Protein AF-0000000084121385 (afdb_homodimer)

Radius of gyration: 17.66 Å; Cα contacts (8 Å, |Δi|>4): 292; chains: 2; bounding box: 46×47×40 Å

Solvent-accessible surface area (backbone atoms only — not comparable to full-atom values): 11131 Å² total; per-residue (Å²): 72,50,46,70,46,34,41,31,19,51,34,33,40,53,43,50,53,50,35,53,75,76,40,69,77,52,83,55,53,64,39,53,33,43,50,44,19,52,47,22,48,50,48,61,46,30,70,53,26,72,93,39,60,70,61,19,53,54,36,40,51,43,34,74,34,80,67,22,34,80,24,77,39,33,39,62,49,18,66,76,31,62,77,44,55,55,48,53,23,53,51,32,42,51,49,28,38,51,50,44,42,51,51,48,51,52,58,55,70,75,107,73,49,46,71,45,34,41,30,18,51,33,33,39,52,42,50,53,50,35,54,76,75,40,69,77,51,83,55,52,65,38,52,33,43,51,44,18,53,47,22,50,51,48,59,46,30,69,54,26,73,91,39,60,71,60,18,53,53,36,40,52,41,33,75,33,80,68,21,35,79,25,77,38,32,38,62,49,18,67,74,31,62,77,44,54,55,46,53,21,53,52,32,41,52,49,27,37,51,51,44,40,51,51,49,50,51,58,56,71,74,106

Structure (mmCIF, N/CA/C/O backbone):
data_AF-0000000084121385-model_v1
#
loop_
_entity.id
_entity.type
_entity.pdbx_description
1 polymer 'Metal-dependent hydrolase'
#
loop_
_atom_site.group_PDB
_atom_site.id
_atom_site.type_symbol
_atom_site.label_atom_id
_atom_site.label_alt_id
_atom_site.label_comp_id
_atom_site.label_asym_id
_atom_site.label_entity_id
_atom_site.label_seq_id
_atom_site.pdbx_PDB_ins_code
_atom_site.Cartn_x
_atom_site.Cartn_y
_atom_site.Cartn_z
_atom_site.occupancy
_atom_site.B_iso_or_equiv
_atom_site.auth_seq_id
_atom_site.auth_comp_id
_atom_site.auth_asym_id
_atom_site.auth_atom_id
_atom_site.pdbx_PDB_model_num
ATOM 1 N N . MET A 1 1 ? -4.859 9.352 14.195 1 77.94 1 MET A N 1
ATOM 2 C CA . MET A 1 1 ? -4.926 8.789 12.852 1 77.94 1 MET A CA 1
ATOM 3 C C . MET A 1 1 ? -3.615 8.102 12.484 1 77.94 1 MET A C 1
ATOM 5 O O . MET A 1 1 ? -2.58 8.359 13.102 1 77.94 1 MET A O 1
ATOM 9 N N . SER A 1 2 ? -3.582 6.859 11.969 1 81.25 2 SER A N 1
ATOM 10 C CA . SER A 1 2 ? -2.408 6.203 11.406 1 81.25 2 SER A CA 1
ATOM 11 C C . SER A 1 2 ? -2.373 6.352 9.891 1 81.25 2 SER A C 1
ATOM 13 O O . SER A 1 2 ? -3.408 6.57 9.258 1 81.25 2 SER A O 1
ATOM 15 N N . LEU A 1 3 ? -1.103 6.328 9.375 1 89 3 LEU A N 1
ATOM 16 C CA . LEU A 1 3 ? -0.939 6.488 7.934 1 89 3 LEU A CA 1
ATOM 17 C C . LEU A 1 3 ? -1.494 5.285 7.184 1 89 3 LEU A C 1
ATOM 19 O O . LEU A 1 3 ? -1.511 4.172 7.715 1 89 3 LEU A O 1
ATOM 23 N N . TRP A 1 4 ? -1.862 5.496 5.887 1 90.19 4 TRP A N 1
ATOM 24 C CA . TRP A 1 4 ? -2.383 4.516 4.941 1 90.19 4 TRP A CA 1
ATOM 25 C C . TRP A 1 4 ? -1.502 3.268 4.91 1 90.19 4 TRP A C 1
ATOM 27 O O . TRP A 1 4 ? -2.008 2.146 4.836 1 90.19 4 TRP A O 1
ATOM 37 N N . GLY A 1 5 ? -0.258 3.447 5.012 1 93.81 5 GLY A N 1
ATOM 38 C CA . GLY A 1 5 ? 0.712 2.369 4.902 1 93.81 5 GLY A CA 1
ATOM 39 C C . GLY A 1 5 ? 0.581 1.333 6.004 1 93.81 5 GLY A C 1
ATOM 40 O O . GLY A 1 5 ? 0.785 0.141 5.766 1 93.81 5 GLY A O 1
ATOM 41 N N . VAL A 1 6 ? 0.241 1.765 7.191 1 96.69 6 VAL A N 1
ATOM 42 C CA . VAL A 1 6 ? 0.109 0.82 8.297 1 96.69 6 VAL A CA 1
ATOM 43 C C . VAL A 1 6 ? -1.106 -0.076 8.062 1 96.69 6 VAL A C 1
ATOM 45 O O . VAL A 1 6 ? -1.017 -1.299 8.195 1 96.69 6 VAL A O 1
ATOM 48 N N . HIS A 1 7 ? -2.244 0.462 7.734 1 97.44 7 HIS A N 1
ATOM 49 C CA . HIS A 1 7 ? -3.471 -0.294 7.512 1 97.44 7 HIS A CA 1
ATOM 50 C C . HIS A 1 7 ? -3.299 -1.307 6.383 1 97.44 7 HIS A C 1
ATOM 52 O O . HIS A 1 7 ? -3.637 -2.482 6.543 1 97.44 7 HIS A O 1
ATOM 58 N N . VAL A 1 8 ? -2.773 -0.88 5.277 1 97.38 8 VAL A N 1
ATOM 59 C CA . VAL A 1 8 ? -2.58 -1.752 4.125 1 97.38 8 VAL A CA 1
ATOM 60 C C . VAL A 1 8 ? -1.547 -2.826 4.453 1 97.38 8 VAL A C 1
ATOM 62 O O . VAL A 1 8 ? -1.694 -3.982 4.051 1 97.38 8 VAL A O 1
ATOM 65 N N . GLY A 1 9 ? -0.494 -2.4 5.117 1 97.56 9 GLY A N 1
ATOM 66 C CA . GLY A 1 9 ? 0.5 -3.377 5.535 1 97.56 9 GLY A CA 1
ATOM 67 C C . GLY A 1 9 ? -0.071 -4.469 6.422 1 97.56 9 GLY A C 1
ATOM 68 O O . GLY A 1 9 ? 0.142 -5.656 6.168 1 97.56 9 GLY A O 1
ATOM 69 N N . VAL A 1 10 ? -0.788 -4.125 7.453 1 98.31 10 VAL A N 1
ATOM 70 C CA . VAL A 1 10 ? -1.389 -5.078 8.375 1 98.31 10 VAL A CA 1
ATOM 71 C C . VAL A 1 10 ? -2.35 -5.996 7.621 1 98.31 10 VAL A C 1
ATOM 73 O O . VAL A 1 10 ? -2.295 -7.219 7.766 1 98.31 10 VAL A O 1
ATOM 76 N N . ALA A 1 11 ? -3.229 -5.434 6.836 1 98.69 11 ALA A N 1
ATOM 77 C CA . ALA A 1 11 ? -4.184 -6.219 6.051 1 98.69 11 ALA A CA 1
ATOM 78 C C . ALA A 1 11 ? -3.463 -7.211 5.145 1 98.69 11 ALA A C 1
ATOM 80 O O . ALA A 1 11 ? -3.854 -8.375 5.055 1 98.69 11 ALA A O 1
ATOM 81 N N . GLY A 1 12 ? -2.438 -6.711 4.418 1 98.44 12 GLY A N 1
ATOM 82 C CA . GLY A 1 12 ? -1.665 -7.59 3.557 1 98.44 12 GLY A CA 1
ATOM 83 C C . GLY A 1 12 ? -1.031 -8.75 4.301 1 98.44 12 GLY A C 1
ATOM 84 O O . GLY A 1 12 ? -1.128 -9.898 3.867 1 98.44 12 GLY A O 1
ATOM 85 N N . ILE A 1 13 ? -0.371 -8.445 5.438 1 98.69 13 ILE A N 1
ATOM 86 C CA . ILE A 1 13 ? 0.317 -9.445 6.242 1 98.69 13 ILE A CA 1
ATOM 87 C C . ILE A 1 13 ? -0.67 -10.531 6.672 1 98.69 13 ILE A C 1
ATOM 89 O O . ILE A 1 13 ? -0.442 -11.719 6.434 1 98.69 13 ILE A O 1
ATOM 93 N N . VAL A 1 14 ? -1.783 -10.18 7.262 1 98.62 14 VAL A N 1
ATOM 94 C CA . VAL A 1 14 ? -2.762 -11.133 7.777 1 98.62 14 VAL A CA 1
ATOM 95 C C . VAL A 1 14 ? -3.336 -11.953 6.625 1 98.62 14 VAL A C 1
ATOM 97 O O . VAL A 1 14 ? -3.451 -13.18 6.727 1 98.62 14 VAL A O 1
ATOM 100 N N . THR A 1 15 ? -3.68 -11.305 5.547 1 98.75 15 THR A N 1
ATOM 101 C CA . THR A 1 15 ? -4.297 -11.992 4.418 1 98.75 15 THR A CA 1
ATOM 102 C C . THR A 1 15 ? -3.338 -13.008 3.814 1 98.75 15 THR A C 1
ATOM 104 O O . THR A 1 15 ? -3.734 -14.141 3.516 1 98.75 15 THR A O 1
ATOM 107 N N . VAL A 1 16 ? -2.072 -12.633 3.627 1 98.62 16 VAL A N 1
ATOM 108 C CA . VAL A 1 16 ? -1.083 -13.547 3.07 1 98.62 16 VAL A CA 1
ATOM 109 C C . VAL A 1 16 ? -0.928 -14.758 3.986 1 98.62 16 VAL A C 1
ATOM 111 O O . VAL A 1 16 ? -0.883 -15.898 3.516 1 98.62 16 VAL A O 1
ATOM 114 N N . LEU A 1 17 ? -0.857 -14.539 5.27 1 98.75 17 LEU A N 1
ATOM 115 C CA . LEU A 1 17 ? -0.698 -15.641 6.215 1 98.75 17 LEU A CA 1
ATOM 116 C C . LEU A 1 17 ? -1.926 -16.547 6.207 1 98.75 17 LEU A C 1
ATOM 118 O O . LEU A 1 17 ? -1.799 -17.766 6.254 1 98.75 17 LEU A O 1
ATOM 122 N N . VAL A 1 18 ? -3.127 -15.969 6.18 1 98.62 18 VAL A N 1
ATOM 123 C CA . VAL A 1 18 ? -4.359 -16.75 6.125 1 98.62 18 VAL A CA 1
ATOM 124 C C . VAL A 1 18 ? -4.387 -17.578 4.848 1 98.62 18 VAL A C 1
ATOM 126 O O . VAL A 1 18 ? -4.695 -18.781 4.887 1 98.62 18 VAL A O 1
ATOM 129 N N . LEU A 1 19 ? -4.066 -16.984 3.695 1 98.25 19 LEU A N 1
ATOM 130 C CA . LEU A 1 19 ? -4.043 -17.703 2.434 1 98.25 19 LEU A CA 1
ATOM 131 C C . LEU A 1 19 ? -3.008 -18.828 2.473 1 98.25 19 LEU A C 1
ATOM 133 O O . LEU A 1 19 ? -3.256 -19.922 1.971 1 98.25 19 LEU A O 1
ATOM 137 N N . PHE A 1 20 ? -1.837 -18.516 3.072 1 97.94 20 PHE A N 1
ATOM 138 C CA . PHE A 1 20 ? -0.794 -19.531 3.186 1 97.94 20 PHE A CA 1
ATOM 139 C C . PHE A 1 20 ? -1.285 -20.719 3.992 1 97.94 20 PHE A C 1
ATOM 141 O O . PHE A 1 20 ? -1.027 -21.875 3.629 1 97.94 20 PHE A O 1
ATOM 148 N N . ALA A 1 21 ? -1.97 -20.547 5.082 1 98.12 21 ALA A N 1
ATOM 149 C CA . ALA A 1 21 ? -2.438 -21.594 5.98 1 98.12 21 ALA A CA 1
ATOM 150 C C . ALA A 1 21 ? -3.605 -22.359 5.363 1 98.12 21 ALA A C 1
ATOM 152 O O . ALA A 1 21 ? -3.678 -23.578 5.477 1 98.12 21 ALA A O 1
ATOM 153 N N . LEU A 1 22 ? -4.523 -21.672 4.652 1 98 22 LEU A N 1
ATOM 154 C CA . LEU A 1 22 ? -5.793 -22.281 4.297 1 98 22 LEU A CA 1
ATOM 155 C C . LEU A 1 22 ? -5.836 -22.609 2.807 1 98 22 LEU A C 1
ATOM 157 O O . LEU A 1 22 ? -6.551 -23.531 2.391 1 98 22 LEU A O 1
ATOM 161 N N . ALA A 1 23 ? -5.18 -21.828 1.991 1 97.06 23 ALA A N 1
ATOM 162 C CA . ALA A 1 23 ? -5.285 -21.984 0.543 1 97.06 23 ALA A CA 1
ATOM 163 C C . ALA A 1 23 ? -3.996 -21.547 -0.149 1 97.06 23 ALA A C 1
ATOM 165 O O . ALA A 1 23 ? -4.008 -20.656 -0.988 1 97.06 23 ALA A O 1
ATOM 166 N N . PRO A 1 24 ? -2.875 -22.203 0.149 1 93.88 24 PRO A N 1
ATOM 167 C CA . PRO A 1 24 ? -1.581 -21.797 -0.399 1 93.88 24 PRO A CA 1
ATOM 168 C C . PRO A 1 24 ? -1.554 -21.812 -1.926 1 93.88 24 PRO A C 1
ATOM 170 O O . PRO A 1 24 ? -0.757 -21.094 -2.539 1 93.88 24 PRO A O 1
ATOM 173 N N . GLY A 1 25 ? -2.451 -22.516 -2.561 1 91.12 25 GLY A N 1
ATOM 174 C CA . GLY A 1 25 ? -2.504 -22.578 -4.012 1 91.12 25 GLY A CA 1
ATOM 175 C C . GLY A 1 25 ? -3.611 -21.734 -4.609 1 91.12 25 GLY A C 1
ATOM 176 O O . GLY A 1 25 ? -4.02 -21.953 -5.754 1 91.12 25 GLY A O 1
ATOM 177 N N . HIS A 1 26 ? -4.113 -20.781 -3.811 1 93.5 26 HIS A N 1
ATOM 178 C CA . HIS A 1 26 ? -5.223 -19.984 -4.312 1 93.5 26 HIS A CA 1
ATOM 179 C C . HIS A 1 26 ? -4.844 -19.266 -5.605 1 93.5 26 HIS A C 1
ATOM 181 O O . HIS A 1 26 ? -3.807 -18.594 -5.672 1 93.5 26 HIS A O 1
ATOM 187 N N . ARG A 1 27 ? -5.703 -19.297 -6.555 1 91.69 27 ARG A N 1
ATOM 188 C CA . ARG A 1 27 ? -5.387 -18.875 -7.918 1 91.69 27 ARG A CA 1
ATOM 189 C C . ARG A 1 27 ? -5.398 -17.359 -8.047 1 91.69 27 ARG A C 1
ATOM 191 O O . ARG A 1 27 ? -4.785 -16.797 -8.961 1 91.69 27 ARG A O 1
ATOM 198 N N . TYR A 1 28 ? -6.133 -16.656 -7.203 1 95.56 28 TYR A N 1
ATOM 199 C CA . TYR A 1 28 ? -6.254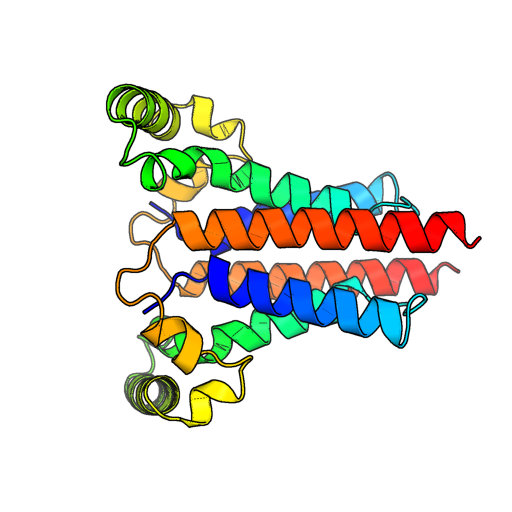 -15.203 -7.262 1 95.56 28 TYR A CA 1
ATOM 200 C C . TYR A 1 28 ? -5.699 -14.562 -5.996 1 95.56 28 TYR A C 1
ATOM 202 O O . TYR A 1 28 ? -6.359 -13.719 -5.383 1 95.56 28 TYR A O 1
ATOM 210 N N . ARG A 1 29 ? -4.523 -14.977 -5.59 1 96.06 29 ARG A N 1
ATOM 211 C CA . ARG A 1 29 ? -3.912 -14.516 -4.352 1 96.06 29 ARG A CA 1
ATOM 212 C C . ARG A 1 29 ? -3.713 -13 -4.375 1 96.06 29 ARG A C 1
ATOM 214 O O . ARG A 1 29 ? -3.988 -12.32 -3.387 1 96.06 29 ARG A O 1
ATOM 221 N N . GLY A 1 30 ? -3.232 -12.484 -5.535 1 97.12 30 GLY A N 1
ATOM 222 C CA . GLY A 1 30 ? -3.004 -11.047 -5.641 1 97.12 30 GLY A CA 1
ATOM 223 C C . GLY A 1 30 ? -4.27 -10.227 -5.496 1 97.12 30 GLY A C 1
ATOM 224 O O . GLY A 1 30 ? -4.273 -9.195 -4.824 1 97.12 30 GLY A O 1
ATOM 225 N N . VAL A 1 31 ? -5.336 -10.68 -6.09 1 98.25 31 VAL A N 1
ATOM 226 C CA . VAL A 1 31 ? -6.621 -9.992 -6.027 1 98.25 31 VAL A CA 1
ATOM 227 C C . VAL A 1 31 ? -7.121 -9.961 -4.582 1 98.25 31 VAL A C 1
ATOM 229 O O . VAL A 1 31 ? -7.574 -8.93 -4.098 1 98.25 31 VAL A O 1
ATOM 232 N N . VAL A 1 32 ? -7.023 -11.109 -3.902 1 98.56 32 VAL A N 1
ATOM 233 C CA . VAL A 1 32 ? -7.52 -11.211 -2.533 1 98.56 32 VAL A CA 1
ATOM 234 C C . VAL A 1 32 ? -6.723 -10.281 -1.627 1 98.56 32 VAL A C 1
ATOM 236 O O . VAL A 1 32 ? -7.297 -9.547 -0.821 1 98.56 32 VAL A O 1
ATOM 239 N N . VAL A 1 33 ? -5.43 -10.25 -1.753 1 98.56 33 VAL A N 1
ATOM 240 C CA . VAL A 1 33 ? -4.586 -9.398 -0.918 1 98.56 33 VAL A CA 1
ATOM 241 C C . VAL A 1 33 ? -4.859 -7.93 -1.227 1 98.56 33 VAL A C 1
ATOM 243 O O . VAL A 1 33 ? -5.023 -7.117 -0.313 1 98.56 33 VAL A O 1
ATOM 246 N N . ALA A 1 34 ? -4.941 -7.535 -2.52 1 98.25 34 ALA A N 1
ATOM 247 C CA . ALA A 1 34 ? -5.207 -6.152 -2.908 1 98.25 34 ALA A CA 1
ATOM 248 C C . ALA A 1 34 ? -6.574 -5.695 -2.416 1 98.25 34 ALA A C 1
ATOM 250 O O . ALA A 1 34 ? -6.715 -4.594 -1.88 1 98.25 34 ALA A O 1
ATOM 251 N N . ALA A 1 35 ? -7.605 -6.516 -2.59 1 98.62 35 ALA A N 1
ATOM 252 C CA . ALA A 1 35 ? -8.953 -6.18 -2.148 1 98.62 35 ALA A CA 1
ATOM 253 C C . ALA A 1 35 ? -9.016 -6.027 -0.631 1 98.62 35 ALA A C 1
ATOM 255 O O . ALA A 1 35 ? -9.648 -5.102 -0.117 1 98.62 35 ALA A O 1
ATOM 256 N N . SER A 1 36 ? -8.383 -6.969 0.054 1 98.69 36 SER A N 1
ATOM 257 C CA . SER A 1 36 ? -8.32 -6.898 1.51 1 98.69 36 SER A CA 1
ATOM 258 C C . SER A 1 36 ? -7.621 -5.629 1.976 1 98.69 36 SER A C 1
ATOM 260 O O . SER A 1 36 ? -8.039 -5.00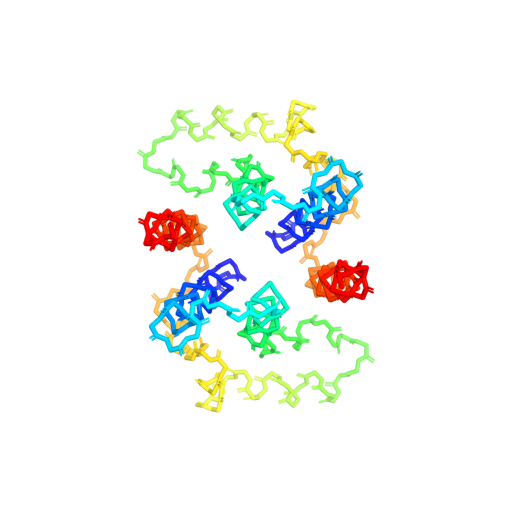8 2.957 1 98.69 36 SER A O 1
ATOM 262 N N . SER A 1 37 ? -6.547 -5.262 1.322 1 97.88 37 SER A N 1
ATOM 263 C CA . SER A 1 37 ? -5.797 -4.051 1.649 1 97.88 37 SER A CA 1
ATOM 264 C C . SER A 1 37 ? -6.637 -2.801 1.417 1 97.88 37 SER A C 1
ATOM 266 O O . SER A 1 37 ? -6.629 -1.882 2.236 1 97.88 37 SER A O 1
ATOM 268 N N . LEU A 1 38 ? -7.367 -2.736 0.33 1 97.44 38 LEU A N 1
ATOM 269 C CA . LEU A 1 38 ? -8.273 -1.623 0.078 1 97.44 38 LEU A CA 1
ATOM 270 C C . LEU A 1 38 ? -9.383 -1.576 1.127 1 97.44 38 LEU A C 1
ATOM 272 O O . LEU A 1 38 ? -9.773 -0.496 1.574 1 97.44 38 LEU A O 1
ATOM 276 N N . TRP A 1 39 ? -9.852 -2.721 1.523 1 98 39 TRP A N 1
ATOM 277 C CA . TRP A 1 39 ? -10.852 -2.826 2.582 1 98 39 TRP A CA 1
ATOM 278 C C . TRP A 1 39 ? -10.359 -2.156 3.861 1 98 39 TRP A C 1
ATOM 280 O O . TRP A 1 39 ? -11.125 -1.475 4.547 1 98 39 TRP A O 1
ATOM 290 N N . ALA A 1 40 ? -9.164 -2.248 4.168 1 97.94 40 ALA A N 1
ATOM 291 C CA . ALA A 1 40 ? -8.578 -1.757 5.414 1 97.94 40 ALA A CA 1
ATOM 292 C C . ALA A 1 40 ? -8.648 -0.234 5.492 1 97.94 40 ALA A C 1
ATOM 294 O O . ALA A 1 40 ? -8.703 0.337 6.586 1 97.94 40 ALA A O 1
ATOM 295 N N . VAL A 1 41 ? -8.648 0.418 4.332 1 96.44 41 VAL A N 1
ATOM 296 C CA . VAL A 1 41 ? -8.516 1.871 4.352 1 96.44 41 VAL A CA 1
ATOM 297 C C . VAL A 1 41 ? -9.844 2.52 3.977 1 96.44 41 VAL A C 1
ATOM 299 O O . VAL A 1 41 ? -9.938 3.744 3.873 1 96.44 41 VAL A O 1
ATOM 302 N N . LEU A 1 42 ? -10.891 1.791 3.82 1 96.44 42 LEU A N 1
ATOM 303 C CA . LEU A 1 42 ? -12.188 2.307 3.4 1 96.44 42 LEU A CA 1
ATOM 304 C C . LEU A 1 42 ? -12.695 3.357 4.383 1 96.44 42 LEU A C 1
ATOM 306 O O . LEU A 1 42 ? -13.312 4.348 3.975 1 96.44 42 LEU A O 1
ATOM 310 N N . PRO A 1 43 ? -12.5 3.195 5.688 1 96.62 43 PRO A N 1
ATOM 311 C CA . PRO A 1 43 ? -12.969 4.254 6.586 1 96.62 43 PRO A CA 1
ATOM 312 C C . PRO A 1 43 ? -12.336 5.609 6.281 1 96.62 43 PRO A C 1
ATOM 314 O O . PRO A 1 43 ? -12.961 6.648 6.512 1 96.62 43 PRO A O 1
ATOM 317 N N . ASP A 1 44 ? -11.203 5.625 5.77 1 94.88 44 ASP A N 1
ATOM 318 C CA . ASP A 1 44 ? -10.516 6.875 5.449 1 94.88 44 ASP A CA 1
ATOM 319 C C . ASP A 1 44 ? -11.102 7.516 4.191 1 94.88 44 ASP A C 1
ATOM 321 O O . ASP A 1 44 ? -10.727 8.633 3.824 1 94.88 44 ASP A O 1
ATOM 325 N N . PHE A 1 45 ? -12.039 6.906 3.533 1 95.44 45 PHE A N 1
ATOM 326 C CA . PHE A 1 45 ? -12.633 7.387 2.291 1 95.44 45 PHE A CA 1
ATOM 327 C C . PHE A 1 45 ? -13.344 8.719 2.508 1 95.44 45 PHE A C 1
ATOM 329 O O . PHE A 1 45 ? -13.578 9.461 1.556 1 95.44 45 PHE A O 1
ATOM 336 N N . HIS A 1 46 ? -13.68 9.094 3.723 1 95.94 46 HIS A N 1
ATOM 337 C CA . HIS A 1 46 ? -14.336 10.367 3.973 1 95.94 46 HIS A CA 1
ATOM 338 C C . HIS A 1 46 ? -13.469 11.531 3.512 1 95.94 46 HIS A C 1
ATOM 340 O O . HIS A 1 46 ? -13.984 12.57 3.084 1 95.94 46 HIS A O 1
ATOM 346 N N . HIS A 1 47 ? -12.148 11.32 3.49 1 94.12 47 HIS A N 1
ATOM 347 C CA . HIS A 1 47 ? -11.242 12.352 3.014 1 94.12 47 HIS A CA 1
ATOM 348 C C . HIS A 1 47 ? -11.422 12.602 1.521 1 94.12 47 HIS A C 1
ATOM 350 O O . HIS A 1 47 ? -11.094 13.68 1.021 1 94.12 47 HIS A O 1
ATOM 356 N N . ALA A 1 48 ? -11.914 11.656 0.764 1 94.12 48 ALA A N 1
ATOM 357 C CA . ALA A 1 48 ? -12.07 11.75 -0.685 1 94.12 48 ALA A CA 1
ATOM 358 C C . ALA A 1 48 ? -13.469 12.234 -1.052 1 94.12 48 ALA A C 1
ATOM 360 O O . ALA A 1 48 ? -13.773 12.453 -2.229 1 94.12 48 ALA A O 1
ATOM 361 N N . LEU A 1 49 ? -14.344 12.453 -0.073 1 96.12 49 LEU A N 1
ATOM 362 C CA . LEU A 1 49 ? -15.758 12.742 -0.313 1 96.12 49 LEU A CA 1
ATOM 363 C C . LEU A 1 49 ? -16.047 14.234 -0.163 1 96.12 49 LEU A C 1
ATOM 365 O O . LEU A 1 49 ? -17.156 14.617 0.208 1 96.12 49 LEU A O 1
ATOM 369 N N . VAL A 1 50 ? -15.109 15.008 -0.482 1 91.88 50 VAL A N 1
ATOM 370 C CA . VAL A 1 50 ? -15.188 16.453 -0.244 1 91.88 50 VAL A CA 1
ATOM 371 C C . VAL A 1 50 ? -16.328 17.047 -1.07 1 91.88 50 VAL A C 1
ATOM 373 O O . VAL A 1 50 ? -16.922 18.047 -0.673 1 91.88 50 VAL A O 1
ATOM 376 N N . TRP A 1 51 ? -16.688 16.469 -2.184 1 95 51 TRP A N 1
ATOM 377 C CA . TRP A 1 51 ? -17.703 17.016 -3.07 1 95 51 TRP A CA 1
ATOM 378 C C . TRP A 1 51 ? -19.094 16.562 -2.633 1 95 51 TRP A C 1
ATOM 380 O O . TRP A 1 51 ? -20.109 17.031 -3.168 1 95 51 TRP A O 1
ATOM 390 N N . PHE A 1 52 ? -19.188 15.672 -1.674 1 97.25 52 PHE A N 1
ATOM 391 C CA . PHE A 1 52 ? -20.422 15.156 -1.112 1 97.25 52 PHE A CA 1
ATOM 392 C C . PHE A 1 52 ? -20.453 15.328 0.402 1 97.25 52 PHE A C 1
ATOM 394 O O . PHE A 1 52 ? -20.328 14.352 1.142 1 97.25 52 PHE A O 1
ATOM 401 N N . PRO A 1 53 ? -20.781 16.531 0.889 1 97 53 PRO A N 1
ATOM 402 C CA . PRO A 1 53 ? -20.609 16.875 2.303 1 97 53 PRO A CA 1
ATOM 403 C C . PRO A 1 53 ? -21.438 15.984 3.23 1 97 53 PRO A C 1
ATOM 405 O O . PRO A 1 53 ? -20.953 15.586 4.297 1 97 53 PRO A O 1
ATOM 408 N N . ALA A 1 54 ? -22.641 15.719 2.895 1 97.81 54 ALA A N 1
ATOM 409 C CA . ALA A 1 54 ? -23.469 14.867 3.746 1 97.81 54 ALA A CA 1
ATOM 410 C C . ALA A 1 54 ? -22.859 13.477 3.893 1 97.81 54 ALA A C 1
ATOM 412 O O . ALA A 1 54 ? -22.75 12.953 5.004 1 97.81 54 ALA A O 1
ATOM 413 N N . LEU A 1 55 ? -22.484 12.883 2.73 1 97.69 55 LEU A N 1
ATOM 414 C CA . LEU A 1 55 ? -21.859 11.562 2.75 1 97.69 55 LEU A CA 1
ATOM 415 C C . LEU A 1 55 ? -20.531 11.602 3.49 1 97.69 55 LEU A C 1
ATOM 417 O O . LEU A 1 55 ? -20.156 10.641 4.172 1 97.69 55 LEU A O 1
A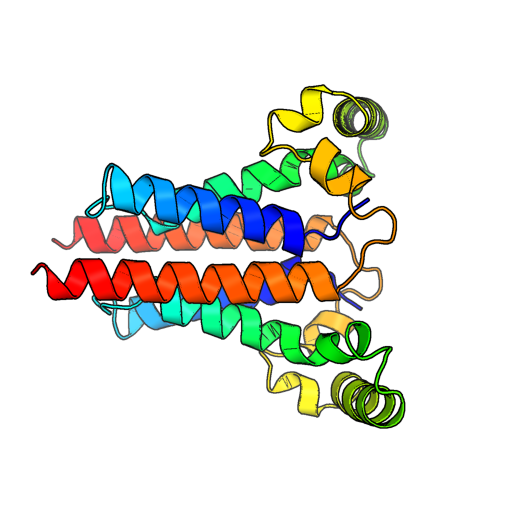TOM 421 N N . GLN A 1 56 ? -19.797 12.656 3.297 1 97.81 56 GLN A N 1
ATOM 422 C CA . GLN A 1 56 ? -18.516 12.812 3.994 1 97.81 56 GLN A CA 1
ATOM 423 C C . GLN A 1 56 ? -18.719 12.781 5.508 1 97.81 56 GLN A C 1
ATOM 425 O O . GLN A 1 56 ? -17.969 12.109 6.223 1 97.81 56 GLN A O 1
ATOM 430 N N . THR A 1 57 ? -19.703 13.547 6.016 1 97.94 57 THR A N 1
ATOM 431 C CA . THR A 1 57 ? -20 13.594 7.441 1 97.94 57 THR A CA 1
ATOM 432 C C . THR A 1 57 ? -20.359 12.211 7.969 1 97.94 57 THR A C 1
ATOM 434 O O . THR A 1 57 ? -19.859 11.781 9.008 1 97.94 57 THR A O 1
ATOM 437 N N . ASP A 1 58 ? -21.234 11.516 7.254 1 98 58 ASP A N 1
ATOM 438 C CA . ASP A 1 58 ? -21.656 10.18 7.656 1 98 58 ASP A CA 1
ATOM 439 C C . ASP A 1 58 ? -20.469 9.219 7.707 1 98 58 ASP A C 1
ATOM 441 O O . ASP A 1 58 ? -20.328 8.445 8.656 1 98 58 ASP A O 1
ATOM 445 N N . TRP A 1 59 ? -19.688 9.242 6.652 1 97.88 59 TRP A N 1
ATOM 446 C CA . TRP A 1 59 ? -18.547 8.336 6.574 1 97.88 59 TRP A CA 1
ATOM 447 C C . TRP A 1 59 ? -17.516 8.656 7.652 1 97.88 59 TRP A C 1
ATOM 449 O O . TRP A 1 59 ? -16.859 7.758 8.172 1 97.88 59 TRP A O 1
ATOM 459 N N . ARG A 1 60 ? -17.328 9.906 7.934 1 97.69 60 ARG A N 1
ATOM 460 C CA . ARG A 1 60 ? -16.453 10.297 9.031 1 97.69 60 ARG A CA 1
ATOM 461 C C . ARG A 1 60 ? -16.969 9.75 10.359 1 97.69 60 ARG A C 1
ATOM 463 O O . ARG A 1 60 ? -16.188 9.289 11.195 1 97.69 60 ARG A O 1
ATOM 470 N N . ALA A 1 61 ? -18.25 9.82 10.555 1 98.31 61 ALA A N 1
ATOM 471 C CA . ALA A 1 61 ? -18.828 9.258 11.766 1 98.31 61 ALA A CA 1
ATOM 472 C C . ALA A 1 61 ? -18.547 7.762 11.875 1 98.31 61 ALA A C 1
ATOM 474 O O . ALA A 1 61 ? -18.25 7.258 12.961 1 98.31 61 ALA A O 1
ATOM 475 N N . LEU A 1 62 ? -18.656 7.043 10.773 1 97.94 62 LEU A N 1
ATOM 476 C CA . LEU A 1 62 ? -18.281 5.633 10.734 1 97.94 62 LEU A CA 1
ATOM 477 C C . LEU A 1 62 ? -16.828 5.445 11.109 1 97.94 62 LEU A C 1
ATOM 479 O O . LEU A 1 62 ? -16.5 4.609 11.961 1 97.94 62 LEU A O 1
ATOM 483 N N . HIS A 1 63 ? -15.977 6.223 10.508 1 97.81 63 HIS A N 1
ATOM 484 C CA . HIS A 1 63 ? -14.547 6.172 10.773 1 97.81 63 HIS A CA 1
ATOM 485 C C . HIS A 1 63 ? -14.25 6.336 12.258 1 97.81 63 HIS A C 1
ATOM 487 O O . HIS A 1 63 ? -13.391 5.645 12.805 1 97.81 63 HIS A O 1
ATOM 493 N N . ASP A 1 64 ? -14.992 7.191 12.922 1 97.31 64 ASP A N 1
ATOM 494 C CA . ASP A 1 64 ? -14.703 7.555 14.305 1 97.31 64 ASP A CA 1
ATOM 495 C C . ASP A 1 64 ? -15.383 6.594 15.281 1 97.31 64 ASP A C 1
ATOM 497 O O . ASP A 1 64 ? -15.102 6.617 16.484 1 97.31 64 ASP A O 1
ATOM 501 N N . SER A 1 65 ? -16.188 5.723 14.75 1 98.19 65 SER A N 1
ATOM 502 C CA . SER A 1 65 ? -16.922 4.801 15.609 1 98.19 65 SER A CA 1
ATOM 503 C C . SER A 1 65 ? -16.203 3.457 15.727 1 98.19 65 SER A C 1
ATOM 505 O O . SER A 1 65 ? -15.211 3.219 15.039 1 98.19 65 SER A O 1
ATOM 507 N N . ALA A 1 66 ? -16.75 2.568 16.641 1 97.94 66 ALA A N 1
ATOM 508 C CA . ALA A 1 66 ? -16.219 1.226 16.844 1 97.94 66 ALA A CA 1
ATOM 509 C C . ALA A 1 66 ? -16.422 0.367 15.594 1 97.94 66 ALA A C 1
ATOM 511 O O . ALA A 1 66 ? -15.719 -0.63 15.398 1 97.94 66 ALA A O 1
ATOM 512 N N . LEU A 1 67 ? -17.312 0.759 14.688 1 98.31 67 LEU A N 1
ATOM 513 C CA . LEU A 1 67 ? -17.594 -0.002 13.477 1 98.31 67 LEU A CA 1
ATOM 514 C C . LEU A 1 67 ? -16.406 0.012 12.531 1 98.31 67 LEU A C 1
ATOM 516 O O . LEU A 1 67 ? -16.266 -0.875 11.688 1 98.31 67 LEU A O 1
ATOM 520 N N . ALA A 1 68 ? -15.594 1.018 12.664 1 98.44 68 ALA A N 1
ATOM 521 C CA . ALA A 1 68 ? -14.406 1.085 11.82 1 98.44 68 ALA A CA 1
ATOM 522 C C . ALA A 1 68 ? -13.508 -0.132 12.031 1 98.44 68 ALA A C 1
ATOM 524 O O . ALA A 1 68 ? -12.719 -0.49 11.156 1 98.44 68 ALA A O 1
ATOM 525 N N . ASN A 1 69 ? -13.641 -0.83 13.188 1 98.44 69 ASN A N 1
ATOM 526 C CA . ASN A 1 69 ? -12.797 -1.976 13.492 1 98.44 69 ASN A CA 1
ATOM 527 C C . ASN A 1 69 ? -13.156 -3.186 12.633 1 98.44 69 ASN A C 1
ATOM 529 O O . ASN A 1 69 ? -12.398 -4.156 12.578 1 98.44 69 ASN A O 1
ATOM 533 N N . LEU A 1 70 ? -14.312 -3.186 11.867 1 98.25 70 LEU A N 1
ATOM 534 C CA . LEU A 1 70 ? -14.633 -4.215 10.891 1 98.25 70 LEU A CA 1
ATOM 535 C C . LEU A 1 70 ? -13.672 -4.164 9.703 1 98.25 70 LEU A C 1
ATOM 537 O O . LEU A 1 70 ? -13.594 -5.113 8.922 1 98.25 70 LEU A O 1
ATOM 541 N N . PHE A 1 71 ? -12.984 -3.127 9.586 1 98.25 71 PHE A N 1
ATOM 542 C CA . PHE A 1 71 ? -12.023 -2.914 8.508 1 98.25 71 PHE A CA 1
ATOM 543 C C . PHE A 1 71 ? -10.602 -3.137 8.992 1 98.25 71 PHE A C 1
ATOM 545 O O . PHE A 1 71 ? -9.766 -2.236 8.906 1 98.25 71 PHE A O 1
ATOM 552 N N . TRP A 1 72 ? -10.383 -4.332 9.469 1 97.88 72 TRP A N 1
ATOM 553 C CA . TRP A 1 72 ? -9.086 -4.797 9.953 1 97.88 72 TRP A CA 1
ATOM 554 C C . TRP A 1 72 ? -8.609 -3.965 11.141 1 97.88 72 TRP A C 1
ATOM 556 O O . TRP A 1 72 ? -7.48 -3.469 11.141 1 97.88 72 TRP A O 1
ATOM 566 N N . LEU A 1 73 ? -9.5 -3.789 12.164 1 97.81 73 LEU A N 1
ATOM 567 C CA . LEU A 1 73 ? -9.188 -3.102 13.406 1 97.81 73 LEU A CA 1
ATOM 568 C C . LEU A 1 73 ? -8.664 -1.693 13.141 1 97.81 73 LEU A C 1
ATOM 570 O O . LEU A 1 73 ? -7.719 -1.241 13.781 1 97.81 73 LEU A O 1
ATOM 574 N N . HIS A 1 74 ? -9.227 -1.07 12.156 1 98.25 74 HIS A N 1
ATOM 575 C CA . HIS A 1 74 ? -8.82 0.255 11.695 1 98.25 74 HIS A CA 1
ATOM 576 C C . HIS A 1 74 ? -8.766 1.244 12.859 1 98.25 74 HIS A C 1
ATOM 578 O O . HIS A 1 74 ? -7.758 1.921 13.055 1 98.25 74 HIS A O 1
ATOM 584 N N . ARG A 1 75 ? -9.766 1.367 13.625 1 97.81 75 ARG A N 1
ATOM 585 C CA . ARG A 1 75 ? -9.812 2.326 14.719 1 97.81 75 ARG A CA 1
ATOM 586 C C . ARG A 1 75 ? -8.766 1.991 15.781 1 97.81 75 ARG A C 1
ATOM 588 O O . ARG A 1 75 ? -8.141 2.889 16.344 1 97.81 75 ARG A O 1
ATOM 595 N N . VAL A 1 76 ? -8.648 0.722 16.125 1 98.06 76 VAL A N 1
ATOM 596 C CA . VAL A 1 76 ? -7.629 0.302 17.094 1 98.06 76 VAL A CA 1
ATOM 597 C C . VAL A 1 76 ? -6.25 0.763 16.625 1 98.06 76 VAL A C 1
ATOM 599 O O . VAL A 1 76 ? -5.473 1.311 17.406 1 98.06 76 VAL A O 1
ATOM 602 N N . ILE A 1 77 ? -5.977 0.618 15.391 1 97.88 77 ILE A N 1
ATOM 603 C CA . ILE A 1 77 ? -4.691 1.001 14.812 1 97.88 77 ILE A CA 1
ATOM 604 C C . ILE A 1 77 ? -4.535 2.52 14.867 1 97.88 77 ILE A C 1
ATOM 606 O O . ILE A 1 77 ? -3.479 3.027 15.25 1 97.88 77 ILE A O 1
ATOM 610 N N . ASP A 1 78 ? -5.559 3.201 14.5 1 97.38 78 ASP A N 1
ATOM 611 C CA . ASP A 1 78 ? -5.52 4.66 14.547 1 97.38 78 ASP A CA 1
ATOM 612 C C . ASP A 1 78 ? -5.219 5.156 15.961 1 97.38 78 ASP A C 1
ATOM 614 O O . ASP A 1 78 ? -4.449 6.102 16.141 1 97.38 78 ASP A O 1
ATOM 618 N N . ARG A 1 79 ? -5.801 4.594 16.891 1 96.94 79 ARG A N 1
ATOM 619 C CA . ARG A 1 79 ? -5.625 5.023 18.266 1 96.94 79 ARG A CA 1
ATOM 620 C C . ARG A 1 79 ? -4.234 4.66 18.781 1 96.94 79 ARG A C 1
ATOM 622 O O . ARG A 1 79 ? -3.67 5.367 19.609 1 96.94 79 ARG A O 1
ATOM 629 N N . ALA A 1 80 ? -3.682 3.584 18.297 1 96.75 80 ALA A N 1
ATOM 630 C CA . ALA A 1 80 ? -2.35 3.143 18.703 1 96.75 80 ALA A CA 1
ATOM 631 C C . ALA A 1 80 ? -1.271 4.062 18.141 1 96.75 80 ALA A C 1
ATOM 633 O O . ALA A 1 80 ? -0.161 4.129 18.672 1 96.75 80 ALA A O 1
ATOM 634 N N . ASP A 1 81 ? -1.472 4.738 17.047 1 94.69 81 ASP A N 1
ATOM 635 C CA . ASP A 1 81 ? -0.534 5.66 16.422 1 94.69 81 ASP A CA 1
ATOM 636 C C . ASP A 1 81 ? -1.209 6.992 16.094 1 94.69 81 ASP A C 1
ATOM 638 O O . ASP A 1 81 ? -1.363 7.348 14.922 1 94.69 81 ASP A O 1
ATOM 642 N N . PRO A 1 82 ? -1.498 7.785 17.078 1 91.25 82 PRO A N 1
ATOM 643 C CA . PRO A 1 82 ? -2.201 9.047 16.859 1 91.25 82 PRO A CA 1
ATOM 644 C C . PRO A 1 82 ? -1.336 10.086 16.141 1 91.25 82 PRO A C 1
ATOM 646 O O . PRO A 1 82 ? -1.854 11.086 15.641 1 91.25 82 PRO A O 1
ATOM 649 N N . GLY A 1 83 ? -0.016 9.836 15.984 1 90.62 83 GLY A N 1
ATOM 650 C CA . GLY A 1 83 ? 0.879 10.828 15.406 1 90.62 83 GLY A CA 1
ATOM 651 C C . GLY A 1 83 ? 1.191 10.57 13.945 1 90.62 83 GLY A C 1
ATOM 652 O O . GLY A 1 83 ? 2.057 11.227 13.367 1 90.62 83 GLY A O 1
ATOM 653 N N . ASP A 1 84 ? 0.531 9.547 13.328 1 90.31 84 ASP A N 1
ATOM 654 C CA . ASP A 1 84 ? 0.716 9.258 11.914 1 90.31 84 ASP A CA 1
ATOM 655 C C . ASP A 1 84 ? 2.197 9.102 11.57 1 90.31 84 ASP A C 1
ATOM 657 O O . ASP A 1 84 ? 2.693 9.734 10.641 1 90.31 84 ASP A O 1
ATOM 661 N N . ARG A 1 85 ? 2.898 8.227 12.273 1 91.38 85 ARG A N 1
ATOM 662 C CA . ARG A 1 85 ? 4.344 8.094 12.117 1 91.38 85 ARG A CA 1
ATOM 663 C C . ARG A 1 85 ? 4.695 7.23 10.914 1 91.38 85 ARG A C 1
ATOM 665 O O . ARG A 1 85 ? 4.262 6.078 10.828 1 91.38 85 ARG A O 1
ATOM 672 N N . VAL A 1 86 ? 5.539 7.711 10.094 1 91.69 86 VAL A N 1
ATOM 673 C CA . VAL A 1 86 ? 5.949 7.047 8.867 1 91.69 86 VAL A CA 1
ATOM 674 C C . VAL A 1 86 ? 6.695 5.758 9.195 1 91.69 86 VAL A C 1
ATOM 676 O O . VAL A 1 86 ? 6.578 4.762 8.477 1 91.69 86 VAL A O 1
ATOM 679 N N . VAL A 1 87 ? 7.398 5.766 10.289 1 93.06 87 VAL A N 1
ATOM 680 C CA . VAL A 1 87 ? 8.227 4.625 10.664 1 93.06 87 VAL A CA 1
ATOM 681 C C . VAL A 1 87 ? 7.359 3.381 10.82 1 93.06 87 VAL A C 1
ATOM 683 O O . VAL A 1 87 ? 7.793 2.27 10.508 1 93.06 87 VAL A O 1
ATOM 686 N N . TYR A 1 88 ? 6.18 3.512 11.258 1 94.81 88 TYR A N 1
ATOM 687 C CA . TYR A 1 88 ? 5.312 2.352 11.438 1 94.81 88 TYR A CA 1
ATOM 688 C C . TYR A 1 88 ? 4.848 1.811 10.086 1 94.81 88 TYR A C 1
ATOM 690 O O . TYR A 1 88 ? 4.688 0.6 9.922 1 94.81 88 TYR A O 1
ATOM 698 N N . SER A 1 89 ? 4.547 2.713 9.133 1 95.56 89 SER A N 1
ATOM 699 C CA . SER A 1 89 ? 4.242 2.252 7.785 1 95.56 89 SER A CA 1
ATOM 700 C C . SER A 1 89 ? 5.41 1.469 7.191 1 95.56 89 SER A C 1
ATOM 702 O O . SER A 1 89 ? 5.223 0.374 6.656 1 95.56 89 SER A O 1
ATOM 704 N N . LEU A 1 90 ? 6.621 2.006 7.324 1 94.5 90 LEU A N 1
ATOM 705 C CA . LEU A 1 90 ? 7.805 1.337 6.797 1 94.5 90 LEU A CA 1
ATOM 706 C C . LEU A 1 90 ? 8.016 -0.013 7.473 1 94.5 90 LEU A C 1
ATOM 708 O O . LEU A 1 90 ? 8.312 -1.008 6.809 1 94.5 90 LEU A O 1
ATOM 712 N N . ALA A 1 91 ? 7.875 -0.055 8.766 1 95.44 91 ALA A N 1
ATOM 713 C CA . ALA A 1 91 ? 8.047 -1.297 9.516 1 95.44 91 ALA A CA 1
ATOM 714 C C . ALA A 1 91 ? 7.027 -2.346 9.078 1 95.44 91 ALA A C 1
ATOM 716 O O . ALA A 1 91 ? 7.379 -3.506 8.852 1 95.44 91 ALA A O 1
ATOM 717 N N . MET A 1 92 ? 5.77 -1.967 8.938 1 97.19 92 MET A N 1
ATOM 718 C CA . MET A 1 92 ? 4.73 -2.914 8.539 1 97.19 92 MET A CA 1
ATOM 719 C C . MET A 1 92 ? 4.965 -3.42 7.121 1 97.19 92 MET A C 1
ATOM 721 O O . MET A 1 92 ? 4.758 -4.602 6.836 1 97.19 92 MET A O 1
ATOM 725 N N . TRP A 1 93 ? 5.402 -2.543 6.258 1 97.25 93 TRP A N 1
ATOM 726 C CA . TRP A 1 93 ? 5.625 -2.967 4.879 1 97.25 93 TRP A CA 1
ATOM 727 C C . TRP A 1 93 ? 6.906 -3.787 4.766 1 97.25 93 TRP A C 1
ATOM 729 O O . TRP A 1 93 ? 7.012 -4.664 3.904 1 97.25 93 TRP A O 1
ATOM 739 N N . GLY A 1 94 ? 7.945 -3.498 5.582 1 97.69 94 GLY A N 1
ATOM 740 C CA . GLY A 1 94 ? 9.062 -4.422 5.688 1 97.69 94 GLY A CA 1
ATOM 741 C C . GLY A 1 94 ? 8.648 -5.812 6.141 1 97.69 94 GLY A C 1
ATOM 742 O O . GLY A 1 94 ? 9.078 -6.812 5.566 1 97.69 94 GLY A O 1
ATOM 743 N N . LEU A 1 95 ? 7.863 -5.848 7.148 1 98.62 95 LEU A N 1
ATOM 744 C CA . LEU A 1 95 ? 7.344 -7.121 7.629 1 98.62 95 LEU A CA 1
ATOM 745 C C . LEU A 1 95 ? 6.496 -7.801 6.559 1 98.62 95 LEU A C 1
ATOM 747 O O . LEU A 1 95 ? 6.582 -9.016 6.371 1 98.62 95 LEU A O 1
ATOM 751 N N . PHE A 1 96 ? 5.629 -7.027 5.895 1 98.75 96 PHE A N 1
ATOM 752 C CA . PHE A 1 96 ? 4.836 -7.555 4.789 1 98.75 96 PHE A CA 1
ATOM 753 C C . PHE A 1 96 ? 5.73 -8.203 3.742 1 98.75 96 PHE A C 1
ATOM 755 O O . PHE A 1 96 ? 5.473 -9.328 3.311 1 98.75 96 PHE A O 1
ATOM 762 N N . LEU A 1 97 ? 6.758 -7.527 3.307 1 98.69 97 LEU A N 1
ATOM 763 C CA . LEU A 1 97 ? 7.703 -8.086 2.348 1 98.69 97 LEU A CA 1
ATOM 764 C C . LEU A 1 97 ? 8.312 -9.383 2.877 1 98.69 97 LEU A C 1
ATOM 766 O O . LEU A 1 97 ? 8.414 -10.375 2.145 1 98.69 97 LEU A O 1
ATOM 770 N N . ALA A 1 98 ? 8.727 -9.43 4.109 1 98.81 98 ALA A N 1
ATOM 771 C CA . ALA A 1 98 ? 9.312 -10.633 4.707 1 98.81 98 ALA A CA 1
ATOM 772 C C . ALA A 1 98 ? 8.312 -11.781 4.711 1 98.81 98 ALA A C 1
ATOM 774 O O . ALA A 1 98 ? 8.672 -12.922 4.406 1 98.81 98 ALA A O 1
ATOM 775 N N . VAL A 1 99 ? 7.082 -11.484 5.059 1 98.81 99 VAL A N 1
ATOM 776 C CA . VAL A 1 99 ? 6.043 -12.508 5.113 1 98.81 99 VAL A CA 1
ATOM 777 C C . VAL A 1 99 ? 5.762 -13.039 3.707 1 98.81 99 VAL A C 1
ATOM 779 O O . VAL A 1 99 ? 5.68 -14.25 3.5 1 98.81 99 VAL A O 1
ATOM 782 N N . VAL A 1 100 ? 5.609 -12.125 2.732 1 98.5 100 VAL A N 1
ATOM 783 C CA . VAL A 1 100 ? 5.395 -12.539 1.353 1 98.5 100 VAL A CA 1
ATOM 784 C C . VAL A 1 100 ? 6.562 -13.406 0.886 1 98.5 100 VAL A C 1
ATOM 786 O O . VAL A 1 100 ? 6.355 -14.492 0.339 1 98.5 100 VAL A O 1
ATOM 789 N N . ALA A 1 101 ? 7.762 -12.992 1.14 1 98.44 101 ALA A N 1
ATOM 790 C CA . ALA A 1 101 ? 8.953 -13.727 0.724 1 98.44 101 ALA A CA 1
ATOM 791 C C . ALA A 1 101 ? 9 -15.109 1.369 1 98.44 101 ALA A C 1
ATOM 793 O O . ALA A 1 101 ? 9.227 -16.109 0.689 1 98.44 101 ALA A O 1
ATOM 794 N N . SER A 1 102 ? 8.758 -15.18 2.654 1 98.25 102 SER A N 1
ATOM 795 C CA . SER A 1 102 ? 8.844 -16.453 3.375 1 98.25 102 SER A CA 1
ATOM 796 C C . SER A 1 102 ? 7.762 -17.422 2.91 1 98.25 102 SER A C 1
ATOM 798 O O . SER A 1 102 ? 8.023 -18.609 2.734 1 98.25 102 SER A O 1
ATOM 800 N N . THR A 1 103 ? 6.539 -16.891 2.723 1 97.75 103 THR A N 1
ATOM 801 C CA . THR A 1 103 ? 5.453 -17.766 2.328 1 97.75 103 THR A CA 1
ATOM 802 C C . THR A 1 103 ? 5.641 -18.25 0.889 1 97.75 103 THR A C 1
ATOM 804 O O . THR A 1 103 ? 5.402 -19.422 0.58 1 97.75 103 THR A O 1
ATOM 807 N N . GLU A 1 104 ? 6.047 -17.391 0.001 1 96.5 104 GLU A N 1
ATOM 808 C CA . GLU A 1 104 ? 6.289 -17.812 -1.373 1 96.5 104 GLU A CA 1
ATOM 809 C C . GLU A 1 104 ? 7.441 -18.812 -1.443 1 96.5 104 GLU A C 1
ATOM 811 O O . GLU A 1 104 ? 7.375 -19.797 -2.18 1 96.5 104 GLU A O 1
ATOM 816 N N . LEU A 1 105 ? 8.492 -18.625 -0.643 1 96.62 105 LEU A N 1
ATOM 817 C CA . LEU A 1 105 ? 9.602 -19.578 -0.568 1 96.62 105 LEU A CA 1
ATOM 818 C C . LEU A 1 105 ? 9.133 -20.922 -0.035 1 96.62 105 LEU A C 1
ATOM 820 O O . LEU A 1 105 ? 9.492 -21.969 -0.58 1 96.62 105 LEU A O 1
ATOM 824 N N . ALA A 1 106 ? 8.367 -20.891 0.98 1 96.81 106 ALA A N 1
ATOM 825 C CA . ALA A 1 106 ? 7.875 -22.125 1.602 1 96.81 106 ALA A CA 1
ATOM 826 C C . ALA A 1 106 ? 7.004 -22.922 0.631 1 96.81 106 ALA A C 1
ATOM 828 O O . ALA A 1 106 ? 7.117 -24.141 0.551 1 96.81 106 ALA A O 1
ATOM 829 N N . ILE A 1 107 ? 6.129 -22.234 -0.063 1 94.06 107 ILE A N 1
ATOM 830 C CA . ILE A 1 107 ? 5.25 -22.891 -1.027 1 94.06 107 ILE A CA 1
ATOM 831 C C . ILE A 1 107 ? 6.086 -23.531 -2.131 1 94.06 107 ILE A C 1
ATOM 833 O O . ILE A 1 107 ? 5.801 -24.656 -2.555 1 94.06 107 ILE A O 1
ATOM 837 N N . ARG A 1 108 ? 7.121 -22.922 -2.516 1 91.75 108 ARG A N 1
ATOM 838 C CA . ARG A 1 108 ? 7.965 -23.438 -3.59 1 91.75 108 ARG A CA 1
ATOM 839 C C . ARG A 1 108 ? 8.789 -24.625 -3.119 1 91.75 108 ARG A C 1
ATOM 841 O O . ARG A 1 108 ? 9.062 -25.547 -3.895 1 91.75 108 ARG A O 1
ATOM 848 N N . ARG A 1 109 ? 9.172 -24.594 -1.979 1 92.56 109 ARG A N 1
ATOM 849 C CA . ARG A 1 109 ? 9.977 -25.688 -1.441 1 92.56 109 ARG A CA 1
ATOM 850 C C . ARG A 1 109 ? 9.133 -26.953 -1.262 1 92.56 109 ARG A C 1
ATOM 852 O O . ARG A 1 109 ? 9.672 -28.062 -1.229 1 92.56 109 ARG A O 1
ATOM 859 N N . ARG A 1 110 ? 7.902 -26.859 -1.08 1 87.94 110 ARG A N 1
ATOM 860 C CA . ARG A 1 110 ? 7.004 -28 -0.919 1 87.94 110 ARG A CA 1
ATOM 861 C C . ARG A 1 110 ? 6.68 -28.641 -2.268 1 87.94 110 ARG A C 1
ATOM 863 O O . ARG A 1 110 ? 6.172 -29.75 -2.324 1 87.94 110 ARG A O 1
ATOM 870 N N . ARG A 1 111 ? 6.918 -27.953 -3.416 1 76.62 111 ARG A N 1
ATOM 871 C CA . ARG A 1 111 ? 6.684 -28.516 -4.742 1 76.62 111 ARG A CA 1
ATOM 872 C C . ARG A 1 111 ? 7.949 -29.156 -5.297 1 76.62 111 ARG A C 1
ATOM 874 O O . ARG A 1 111 ? 7.887 -30.188 -5.973 1 76.62 111 ARG A O 1
ATOM 881 N N . MET B 1 1 ? 4.059 17.266 -1.818 1 77.81 1 MET B N 1
ATOM 882 C CA . MET B 1 1 ? 4.199 15.891 -1.363 1 77.81 1 MET B CA 1
ATOM 883 C C . MET B 1 1 ? 2.963 15.07 -1.718 1 77.81 1 MET B C 1
ATOM 885 O O . MET B 1 1 ? 1.897 15.625 -1.982 1 77.81 1 MET B O 1
ATOM 889 N N . SER B 1 2 ? 3.043 13.867 -2.289 1 81.38 2 SER B N 1
ATOM 890 C CA . SER B 1 2 ? 1.943 12.922 -2.469 1 81.38 2 SER B CA 1
ATOM 891 C C . SER B 1 2 ? 1.95 11.852 -1.383 1 81.38 2 SER B C 1
ATOM 893 O O . SER B 1 2 ? 2.988 11.586 -0.772 1 81.38 2 SER B O 1
ATOM 895 N N . LEU B 1 3 ? 0.708 11.359 -1.124 1 89.06 3 LEU B N 1
ATOM 896 C CA . LEU B 1 3 ? 0.577 10.352 -0.076 1 89.06 3 LEU B CA 1
ATOM 897 C C . LEU B 1 3 ? 1.249 9.047 -0.489 1 89.06 3 LEU B C 1
ATOM 899 O O . LEU B 1 3 ? 1.337 8.734 -1.679 1 89.06 3 LEU B O 1
ATOM 903 N N . TRP B 1 4 ? 1.66 8.219 0.537 1 90.12 4 TRP B N 1
ATOM 904 C CA . TRP B 1 4 ? 2.275 6.898 0.426 1 90.12 4 TRP B CA 1
ATOM 905 C C . TRP B 1 4 ? 1.5 6.016 -0.545 1 90.12 4 TRP B C 1
ATOM 907 O O . TRP B 1 4 ? 2.094 5.289 -1.344 1 90.12 4 TRP B O 1
ATOM 917 N N . GLY B 1 5 ? 0.234 6.109 -0.523 1 93.75 5 GLY B N 1
ATOM 918 C CA . GLY B 1 5 ? -0.646 5.258 -1.31 1 93.75 5 GLY B CA 1
ATOM 919 C C . GLY B 1 5 ? -0.478 5.449 -2.807 1 93.75 5 GLY B C 1
ATOM 920 O O . GLY B 1 5 ? -0.584 4.488 -3.574 1 93.75 5 GLY B O 1
ATOM 921 N N . VAL B 1 6 ? -0.214 6.652 -3.236 1 96.69 6 VAL B N 1
ATOM 922 C CA . VAL B 1 6 ? -0.054 6.902 -4.664 1 96.69 6 VAL B CA 1
ATOM 923 C C . VAL B 1 6 ? 1.231 6.246 -5.164 1 96.69 6 VAL B C 1
ATOM 925 O O . VAL B 1 6 ? 1.229 5.562 -6.188 1 96.69 6 VAL B O 1
ATOM 928 N N . HIS B 1 7 ? 2.332 6.422 -4.496 1 97.44 7 HIS B N 1
ATOM 929 C CA . HIS B 1 7 ? 3.619 5.863 -4.895 1 97.44 7 HIS B CA 1
ATOM 930 C C . HIS B 1 7 ? 3.564 4.34 -4.953 1 97.44 7 HIS B C 1
ATOM 932 O O . HIS B 1 7 ? 3.982 3.738 -5.945 1 97.44 7 HIS B O 1
ATOM 938 N N . VAL B 1 8 ? 3.043 3.729 -3.936 1 97.44 8 VAL B N 1
ATOM 939 C CA . VAL B 1 8 ? 2.961 2.273 -3.873 1 97.44 8 VAL B CA 1
ATOM 940 C C . VAL B 1 8 ? 1.999 1.765 -4.945 1 97.44 8 VAL B C 1
ATOM 942 O O . VAL B 1 8 ? 2.248 0.731 -5.57 1 97.44 8 VAL B O 1
ATOM 945 N N . GLY B 1 9 ? 0.896 2.465 -5.078 1 97.56 9 GLY B N 1
ATOM 946 C CA . GLY B 1 9 ? -0.037 2.09 -6.129 1 97.56 9 GLY B CA 1
ATOM 947 C C . GLY B 1 9 ? 0.583 2.115 -7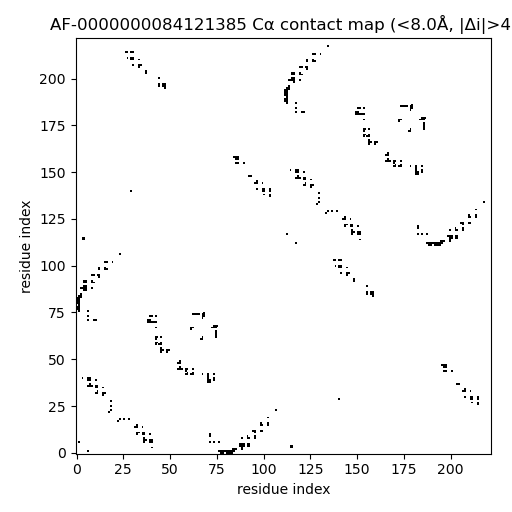.512 1 97.56 9 GLY B C 1
ATOM 948 O O . GLY B 1 9 ? 0.468 1.148 -8.266 1 97.56 9 GLY B O 1
ATOM 949 N N . VAL B 1 10 ? 1.234 3.178 -7.895 1 98.31 10 VAL B N 1
ATOM 950 C CA . VAL B 1 10 ? 1.87 3.322 -9.203 1 98.31 10 VAL B CA 1
ATOM 951 C C . VAL B 1 10 ? 2.924 2.234 -9.391 1 98.31 10 VAL B C 1
ATOM 953 O O . VAL B 1 10 ? 2.957 1.562 -10.422 1 98.31 10 VAL B O 1
ATOM 956 N N . ALA B 1 11 ? 3.791 2.057 -8.422 1 98.69 11 ALA B N 1
ATOM 957 C CA . ALA B 1 11 ? 4.828 1.03 -8.484 1 98.69 11 ALA B CA 1
ATOM 958 C C . ALA B 1 11 ? 4.215 -0.352 -8.695 1 98.69 11 ALA B C 1
ATOM 960 O O . ALA B 1 11 ? 4.695 -1.132 -9.523 1 98.69 11 ALA B O 1
ATOM 961 N N . GLY B 1 12 ? 3.176 -0.668 -7.883 1 98.5 12 GLY B N 1
ATOM 962 C CA . GLY B 1 12 ? 2.504 -1.949 -8.031 1 98.5 12 GLY B CA 1
ATOM 963 C C . GLY B 1 12 ? 1.933 -2.164 -9.422 1 98.5 12 GLY B C 1
ATOM 964 O O . GLY B 1 12 ? 2.129 -3.223 -10.023 1 98.5 12 GLY B O 1
ATOM 965 N N . ILE B 1 13 ? 1.212 -1.147 -9.93 1 98.69 13 ILE B N 1
ATOM 966 C CA . ILE B 1 13 ? 0.572 -1.222 -11.242 1 98.69 13 ILE B CA 1
ATOM 967 C C . ILE B 1 13 ? 1.622 -1.504 -12.312 1 98.69 13 ILE B C 1
ATOM 969 O O . ILE B 1 13 ? 1.493 -2.461 -13.078 1 98.69 13 ILE B O 1
ATOM 973 N N . VAL B 1 14 ? 2.689 -0.746 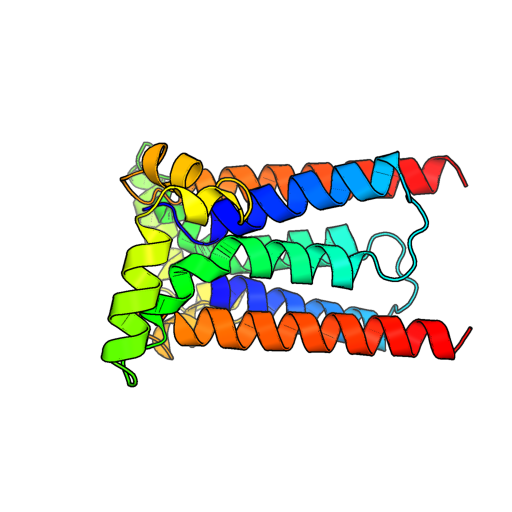-12.383 1 98.62 14 VAL B N 1
ATOM 974 C CA . VAL B 1 14 ? 3.719 -0.882 -13.406 1 98.62 14 VAL B CA 1
ATOM 975 C C . VAL B 1 14 ? 4.395 -2.246 -13.281 1 98.62 14 VAL B C 1
ATOM 977 O O . VAL B 1 14 ? 4.594 -2.939 -14.289 1 98.62 14 VAL B O 1
ATOM 980 N N . THR B 1 15 ? 4.727 -2.635 -12.078 1 98.75 15 THR B N 1
ATOM 981 C CA . THR B 1 15 ? 5.434 -3.893 -11.859 1 98.75 15 THR B CA 1
ATOM 982 C C . THR B 1 15 ? 4.574 -5.078 -12.297 1 98.75 15 THR B C 1
ATOM 984 O O . THR B 1 15 ? 5.062 -5.996 -12.961 1 98.75 15 THR B O 1
ATOM 987 N N . VAL B 1 16 ? 3.293 -5.082 -11.938 1 98.69 16 VAL B N 1
ATOM 988 C CA . VAL B 1 16 ? 2.395 -6.168 -12.32 1 98.69 16 VAL B CA 1
ATOM 989 C C . VAL B 1 16 ? 2.299 -6.246 -13.836 1 98.69 16 VAL B C 1
ATOM 991 O O . VAL B 1 16 ? 2.355 -7.336 -14.414 1 98.69 16 VAL B O 1
ATOM 994 N N . LEU B 1 17 ? 2.152 -5.117 -14.5 1 98.75 17 LEU B N 1
ATOM 995 C CA . LEU B 1 17 ? 2.043 -5.102 -15.953 1 98.75 17 LEU B CA 1
ATOM 996 C C . LEU B 1 17 ? 3.334 -5.594 -16.594 1 98.75 17 LEU B C 1
ATOM 998 O O . LEU B 1 17 ? 3.297 -6.348 -17.578 1 98.75 17 LEU B O 1
ATOM 1002 N N . VAL B 1 18 ? 4.488 -5.156 -16.094 1 98.62 18 VAL B N 1
ATOM 1003 C CA . VAL B 1 18 ? 5.773 -5.602 -16.609 1 98.62 18 VAL B CA 1
ATOM 1004 C C . VAL B 1 18 ? 5.91 -7.113 -16.438 1 98.62 18 VAL B C 1
ATOM 1006 O O . VAL B 1 18 ? 6.305 -7.82 -17.359 1 98.62 18 VAL B O 1
ATOM 1009 N N . LEU B 1 19 ? 5.59 -7.645 -15.242 1 98.25 19 LEU B N 1
ATOM 1010 C CA . LEU B 1 19 ? 5.664 -9.078 -15 1 98.25 19 LEU B CA 1
ATOM 1011 C C . LEU B 1 19 ? 4.719 -9.844 -15.922 1 98.25 19 LEU B C 1
ATOM 1013 O O . LEU B 1 19 ? 5.07 -10.906 -16.438 1 98.25 19 LEU B O 1
ATOM 1017 N N . PHE B 1 20 ? 3.51 -9.266 -16.094 1 97.94 20 PHE B N 1
ATOM 1018 C CA . PHE B 1 20 ? 2.545 -9.898 -16.984 1 97.94 20 PHE B CA 1
ATOM 1019 C C . PHE B 1 20 ? 3.098 -10.008 -18.391 1 97.94 20 PHE B C 1
ATOM 1021 O O . PHE B 1 20 ? 2.943 -11.039 -19.047 1 97.94 20 PHE B O 1
ATOM 1028 N N . ALA B 1 21 ? 3.719 -9 -18.938 1 98.19 21 ALA B N 1
ATOM 1029 C CA . ALA B 1 21 ? 4.234 -8.945 -20.297 1 98.19 21 ALA B CA 1
ATOM 1030 C C . ALA B 1 21 ? 5.477 -9.82 -20.453 1 98.19 21 ALA B C 1
ATOM 1032 O O . ALA B 1 21 ? 5.645 -10.508 -21.469 1 98.19 21 ALA B O 1
ATOM 1033 N N . LEU B 1 22 ? 6.355 -9.852 -19.422 1 98 22 LEU B N 1
ATOM 1034 C CA . LEU B 1 22 ? 7.684 -10.43 -19.625 1 98 22 LEU B CA 1
ATOM 1035 C C . LEU B 1 22 ? 7.809 -11.773 -18.922 1 98 22 LEU B C 1
ATOM 1037 O O . LEU B 1 22 ? 8.602 -12.625 -19.344 1 98 22 LEU B O 1
ATOM 1041 N N . ALA B 1 23 ? 7.133 -11.938 -17.828 1 97.12 23 ALA B N 1
ATOM 1042 C CA . ALA B 1 23 ? 7.301 -13.141 -17.016 1 97.12 23 ALA B CA 1
ATOM 1043 C C . ALA B 1 23 ? 6.012 -13.492 -16.281 1 97.12 23 ALA B C 1
ATOM 1045 O O . ALA B 1 23 ? 5.988 -13.555 -15.047 1 97.12 23 ALA B O 1
ATOM 1046 N N . PRO B 1 24 ? 4.934 -13.773 -16.984 1 94 24 PRO B N 1
ATOM 1047 C CA . PRO B 1 24 ? 3.633 -14.023 -16.359 1 94 24 PRO B CA 1
ATOM 1048 C C . PRO B 1 24 ? 3.66 -15.203 -15.398 1 94 24 PRO B C 1
ATOM 1050 O O . PRO B 1 24 ? 2.836 -15.281 -14.484 1 94 24 PRO B O 1
ATOM 1053 N N . GLY B 1 25 ? 4.621 -16.078 -15.516 1 91.31 25 GLY B N 1
ATOM 1054 C CA . GLY B 1 25 ? 4.73 -17.234 -14.633 1 91.31 25 GLY B CA 1
ATOM 1055 C C . GLY B 1 25 ? 5.793 -17.062 -13.562 1 91.31 25 GLY B C 1
ATOM 1056 O O . GLY B 1 25 ? 6.258 -18.047 -12.984 1 91.31 25 GLY B O 1
ATOM 1057 N N . HIS B 1 26 ? 6.195 -15.82 -13.336 1 93.56 26 HIS B N 1
ATOM 1058 C CA . HIS B 1 26 ? 7.258 -15.609 -12.367 1 93.56 26 HIS B CA 1
ATOM 1059 C C . HIS B 1 26 ? 6.879 -16.172 -11 1 93.56 26 HIS B C 1
ATOM 1061 O O . HIS B 1 26 ? 5.801 -15.883 -10.484 1 93.56 26 HIS B O 1
ATOM 1067 N N . ARG B 1 27 ? 7.762 -16.859 -10.383 1 91.69 27 ARG B N 1
ATOM 1068 C CA . ARG B 1 27 ? 7.477 -17.672 -9.203 1 91.69 27 ARG B CA 1
ATOM 1069 C C . ARG B 1 27 ? 7.375 -16.797 -7.957 1 91.69 27 ARG B C 1
ATOM 1071 O O . ARG B 1 27 ? 6.742 -17.188 -6.973 1 91.69 27 ARG B O 1
ATOM 1078 N N . TYR B 1 28 ? 8.031 -15.648 -7.93 1 95.69 28 TYR B N 1
ATOM 1079 C CA . TYR B 1 28 ? 8.047 -14.758 -6.773 1 95.69 28 TYR B CA 1
ATOM 1080 C C . TYR B 1 28 ? 7.402 -13.422 -7.113 1 95.69 28 TYR B C 1
ATOM 1082 O O . TYR B 1 28 ? 7.977 -12.367 -6.84 1 95.69 28 TYR B O 1
ATOM 1090 N N . ARG B 1 29 ? 6.25 -13.469 -7.734 1 96.12 29 ARG B N 1
ATOM 1091 C CA . ARG B 1 29 ? 5.555 -12.273 -8.188 1 96.12 29 ARG B CA 1
ATOM 1092 C C . ARG B 1 29 ? 5.242 -11.344 -7.023 1 96.12 29 ARG B C 1
ATOM 1094 O O . ARG B 1 29 ? 5.426 -10.125 -7.125 1 96.12 29 ARG B O 1
ATOM 1101 N N . GLY B 1 30 ? 4.762 -11.945 -5.906 1 97.12 30 GLY B N 1
ATOM 1102 C CA . GLY B 1 30 ? 4.43 -11.133 -4.75 1 97.12 30 GLY B CA 1
ATOM 1103 C C . GLY B 1 30 ? 5.625 -10.398 -4.172 1 97.12 30 GLY B C 1
ATOM 1104 O O . GLY B 1 30 ? 5.523 -9.227 -3.809 1 97.12 30 GLY B O 1
ATOM 1105 N N . VAL B 1 31 ? 6.738 -11.047 -4.102 1 98.25 31 VAL B N 1
ATOM 1106 C CA . VAL B 1 31 ? 7.961 -10.461 -3.566 1 98.25 31 VAL B CA 1
ATOM 1107 C C . VAL B 1 31 ? 8.406 -9.305 -4.453 1 98.25 31 VAL B C 1
ATOM 1109 O O . VAL B 1 31 ? 8.758 -8.234 -3.949 1 98.25 31 VAL B O 1
ATOM 1112 N N . VAL B 1 32 ? 8.375 -9.516 -5.77 1 98.56 32 VAL B N 1
ATOM 1113 C CA . VAL B 1 32 ? 8.828 -8.492 -6.707 1 98.56 32 VAL B CA 1
ATOM 1114 C C . VAL B 1 32 ? 7.93 -7.262 -6.598 1 98.56 32 VAL B C 1
ATOM 1116 O O . VAL B 1 32 ? 8.422 -6.133 -6.527 1 98.56 32 VAL B O 1
ATOM 1119 N N . VAL B 1 33 ? 6.645 -7.441 -6.543 1 98.56 33 VAL B N 1
ATOM 1120 C CA . VAL B 1 33 ? 5.703 -6.328 -6.453 1 98.56 33 VAL B CA 1
ATOM 1121 C C . VAL B 1 33 ? 5.875 -5.605 -5.117 1 98.56 33 VAL B C 1
ATOM 1123 O O . VAL B 1 33 ? 5.941 -4.375 -5.074 1 98.56 33 VAL B O 1
ATOM 1126 N N . ALA B 1 34 ? 5.98 -6.344 -3.986 1 98.25 34 ALA B N 1
ATOM 1127 C CA . ALA B 1 34 ? 6.152 -5.742 -2.668 1 98.25 34 ALA B CA 1
ATOM 1128 C C . ALA B 1 34 ? 7.465 -4.965 -2.588 1 98.25 34 ALA B C 1
ATOM 1130 O O . ALA B 1 34 ? 7.5 -3.842 -2.08 1 98.25 34 ALA B O 1
ATOM 1131 N N . ALA B 1 35 ? 8.562 -5.539 -3.064 1 98.62 35 ALA B N 1
ATOM 1132 C CA . ALA B 1 35 ? 9.875 -4.887 -3.043 1 98.62 35 ALA B CA 1
ATOM 1133 C C . ALA B 1 35 ? 9.867 -3.619 -3.896 1 98.62 35 ALA B C 1
ATOM 1135 O O . ALA B 1 35 ? 10.406 -2.588 -3.492 1 98.62 35 ALA B O 1
ATOM 1136 N N . SER B 1 36 ? 9.281 -3.738 -5.074 1 98.69 36 SER B N 1
ATOM 1137 C CA . SER B 1 36 ? 9.164 -2.582 -5.957 1 98.69 36 SER B CA 1
ATOM 1138 C C . SER B 1 36 ? 8.359 -1.468 -5.301 1 98.69 36 SER B C 1
ATOM 1140 O O . SER B 1 36 ? 8.688 -0.289 -5.441 1 98.69 36 SER B O 1
ATOM 1142 N N . SER B 1 37 ? 7.273 -1.818 -4.645 1 97.88 37 SER B N 1
ATOM 1143 C CA . SER B 1 37 ? 6.422 -0.854 -3.955 1 97.88 37 SER B CA 1
ATOM 1144 C C . SER B 1 37 ? 7.172 -0.173 -2.814 1 97.88 37 SER B C 1
ATOM 1146 O O . SER B 1 37 ? 7.07 1.042 -2.635 1 97.88 37 SER B O 1
ATOM 1148 N N . LEU B 1 38 ? 7.926 -0.911 -2.045 1 97.44 38 LEU B N 1
ATOM 1149 C CA . LEU B 1 38 ? 8.758 -0.327 -0.996 1 97.44 38 LEU B CA 1
ATOM 1150 C C . LEU B 1 38 ? 9.82 0.591 -1.59 1 97.44 38 LEU B C 1
ATOM 1152 O O . LEU B 1 38 ? 10.109 1.652 -1.033 1 97.44 38 LEU B O 1
ATOM 1156 N N . TRP B 1 39 ? 10.367 0.202 -2.699 1 98 39 TRP B N 1
ATOM 1157 C CA . TRP B 1 39 ? 11.336 1.023 -3.422 1 98 39 TRP B CA 1
ATOM 1158 C C . TRP B 1 39 ? 10.75 2.396 -3.742 1 98 39 TRP B C 1
ATOM 1160 O O . TRP B 1 39 ? 11.438 3.412 -3.627 1 98 39 TRP B O 1
ATOM 1170 N N . ALA B 1 40 ? 9.555 2.488 -4.051 1 98 40 ALA B N 1
ATOM 1171 C CA . ALA B 1 40 ? 8.891 3.717 -4.492 1 98 40 ALA B CA 1
ATOM 1172 C C .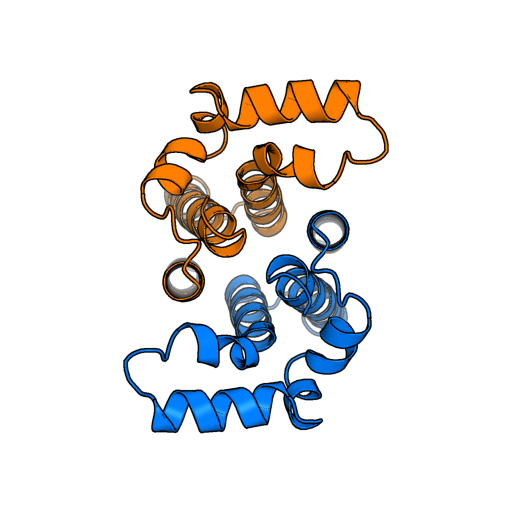 ALA B 1 40 ? 8.844 4.746 -3.367 1 98 40 ALA B C 1
ATOM 1174 O O . ALA B 1 40 ? 8.82 5.953 -3.623 1 98 40 ALA B O 1
ATOM 1175 N N . VAL B 1 41 ? 8.836 4.273 -2.131 1 96.44 41 VAL B N 1
ATOM 1176 C CA . VAL B 1 41 ? 8.586 5.203 -1.031 1 96.44 41 VAL B CA 1
ATOM 1177 C C . VAL B 1 41 ? 9.883 5.43 -0.248 1 96.44 41 VAL B C 1
ATOM 1179 O O . VAL B 1 41 ? 9.883 6.141 0.759 1 96.44 41 VAL B O 1
ATOM 1182 N N . LEU B 1 42 ? 10.977 4.934 -0.662 1 96.44 42 LEU B N 1
ATOM 1183 C CA . LEU B 1 42 ? 12.25 5.043 0.05 1 96.44 42 LEU B CA 1
ATOM 1184 C C . LEU B 1 42 ? 12.641 6.504 0.236 1 96.44 42 LEU B C 1
ATOM 1186 O O . LEU B 1 42 ? 13.195 6.875 1.275 1 96.44 42 LEU B O 1
ATOM 1190 N N . PRO B 1 43 ? 12.406 7.379 -0.745 1 96.62 43 PRO B N 1
ATOM 1191 C CA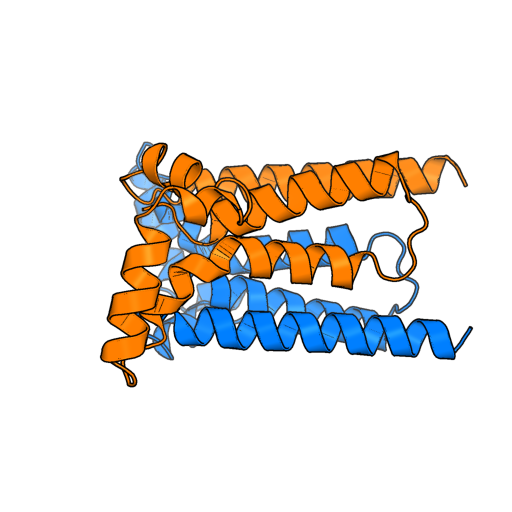 . PRO B 1 43 ? 12.758 8.781 -0.498 1 96.62 43 PRO B CA 1
ATOM 1192 C C . PRO B 1 43 ? 12.039 9.367 0.716 1 96.62 43 PRO B C 1
ATOM 1194 O O . PRO B 1 43 ? 12.578 10.25 1.388 1 96.62 43 PRO B O 1
ATOM 1197 N N . ASP B 1 44 ? 10.922 8.898 1.026 1 94.94 44 ASP B N 1
ATOM 1198 C CA . ASP B 1 44 ? 10.156 9.398 2.164 1 94.94 44 ASP B CA 1
ATOM 1199 C C . ASP B 1 44 ? 10.734 8.883 3.482 1 94.94 44 ASP B C 1
ATOM 1201 O O . ASP B 1 44 ? 10.289 9.289 4.559 1 94.94 44 ASP B O 1
ATOM 1205 N N . PHE B 1 45 ? 11.742 8.062 3.475 1 95.38 45 PHE B N 1
ATOM 1206 C CA . PHE B 1 45 ? 12.336 7.457 4.66 1 95.38 45 PHE B CA 1
ATOM 1207 C C . PHE B 1 45 ? 12.938 8.523 5.566 1 95.38 45 PHE B C 1
ATOM 1209 O O . PHE B 1 45 ? 13.148 8.289 6.758 1 95.38 45 PHE B O 1
ATOM 1216 N N . HIS B 1 46 ? 13.203 9.727 5.086 1 95.81 46 HIS B N 1
ATOM 1217 C CA . HIS B 1 46 ? 13.75 10.781 5.93 1 95.81 46 HIS B CA 1
ATOM 1218 C C . HIS B 1 46 ? 12.805 11.102 7.09 1 95.81 46 HIS B C 1
ATOM 1220 O O . HIS B 1 46 ? 13.258 11.469 8.18 1 95.81 46 HIS B O 1
ATOM 1226 N N . HIS B 1 47 ? 11.508 10.859 6.883 1 94.12 47 HIS B N 1
ATOM 1227 C CA . HIS B 1 47 ? 10.539 11.078 7.953 1 94.12 47 HIS B CA 1
ATOM 1228 C C . HIS B 1 47 ? 10.758 10.102 9.102 1 94.12 47 HIS B C 1
ATOM 1230 O O . HIS B 1 47 ? 10.367 10.375 10.242 1 94.12 47 HIS B O 1
ATOM 1236 N N . ALA B 1 48 ? 11.344 8.961 8.875 1 94.06 48 ALA B N 1
ATOM 1237 C CA . ALA B 1 48 ? 11.547 7.922 9.875 1 94.06 48 ALA B CA 1
ATOM 1238 C C . ALA B 1 48 ? 12.922 8.062 10.539 1 94.06 48 ALA B C 1
ATOM 1240 O O . ALA B 1 48 ? 13.234 7.332 11.477 1 94.06 48 ALA B O 1
ATOM 1241 N N . LEU B 1 49 ? 13.742 9.016 10.094 1 96.19 49 LEU B N 1
ATOM 1242 C CA . LEU B 1 49 ? 15.133 9.125 10.523 1 96.19 49 LEU B CA 1
ATOM 1243 C C . LEU B 1 49 ? 15.289 10.211 11.586 1 96.19 49 LEU B C 1
ATOM 1245 O O . LEU B 1 49 ? 16.344 10.836 11.68 1 96.19 49 LEU B O 1
ATOM 1249 N N . VAL B 1 50 ? 14.32 10.375 12.352 1 91.62 50 VAL B N 1
ATOM 1250 C CA . VAL B 1 50 ? 14.273 11.477 13.312 1 91.62 50 VAL B CA 1
ATOM 1251 C C . VAL B 1 50 ? 15.383 11.312 14.344 1 91.62 50 VAL B C 1
ATOM 1253 O O . VAL B 1 50 ? 15.898 12.305 14.867 1 91.62 50 VAL B O 1
ATOM 1256 N N . TRP B 1 51 ? 15.812 10.125 14.625 1 94.88 51 TRP B N 1
ATOM 1257 C CA . TRP B 1 51 ? 16.828 9.875 15.648 1 94.88 51 TRP B CA 1
ATOM 1258 C C . TRP B 1 51 ? 18.234 10.031 15.07 1 94.88 51 TRP B C 1
ATOM 1260 O O . TRP B 1 51 ? 19.219 10 15.805 1 94.88 51 TRP B O 1
ATOM 1270 N N . PHE B 1 52 ? 18.344 10.203 13.781 1 97.25 52 PHE B N 1
ATOM 1271 C CA . PHE B 1 52 ? 19.609 10.406 13.078 1 97.25 52 PHE B CA 1
ATOM 1272 C C . PHE B 1 52 ? 19.562 11.68 12.234 1 97.25 52 PHE B C 1
ATOM 1274 O O . PHE B 1 52 ? 19.516 11.609 11 1 97.25 52 PHE B O 1
ATOM 1281 N N . PRO B 1 53 ? 19.781 12.844 12.859 1 96.94 53 PRO B N 1
ATOM 1282 C CA . PRO B 1 53 ? 19.516 14.125 12.203 1 96.94 53 PRO B CA 1
ATOM 1283 C C . PRO B 1 53 ? 20.375 14.336 10.961 1 96.94 53 PRO B C 1
ATOM 1285 O O . PRO B 1 53 ? 19.906 14.859 9.953 1 96.94 53 PRO B O 1
ATOM 1288 N N . ALA B 1 54 ? 21.609 14.008 11.023 1 97.75 54 ALA B N 1
ATOM 1289 C CA . ALA B 1 54 ? 22.484 14.188 9.859 1 97.75 54 ALA B CA 1
ATOM 1290 C C . ALA B 1 54 ? 21.984 13.367 8.672 1 97.75 54 ALA B C 1
ATOM 1292 O O . ALA B 1 54 ? 21.859 13.883 7.559 1 97.75 54 ALA B O 1
ATOM 1293 N N . LEU B 1 55 ? 21.688 12.062 8.938 1 97.69 55 LEU B N 1
ATOM 1294 C CA . LEU B 1 55 ? 21.172 11.188 7.883 1 97.69 55 LEU B CA 1
ATOM 1295 C C . LEU B 1 55 ? 19.812 11.68 7.391 1 97.69 55 LEU B C 1
ATOM 1297 O O . LEU B 1 55 ? 19.5 11.562 6.203 1 97.69 55 LEU B O 1
ATOM 1301 N N . GLN B 1 56 ? 19 12.141 8.305 1 97.81 56 GLN B N 1
ATOM 1302 C CA . GLN B 1 56 ? 17.703 12.672 7.93 1 97.81 56 GLN B CA 1
ATOM 1303 C C . GLN B 1 56 ? 17.844 13.828 6.945 1 97.81 56 GLN B C 1
ATOM 1305 O O . GLN B 1 56 ? 17.125 13.891 5.941 1 97.81 56 GLN B O 1
ATOM 1310 N N . THR B 1 57 ? 18.75 14.797 7.246 1 97.94 57 THR B N 1
ATOM 1311 C CA . THR B 1 57 ? 18.984 15.945 6.383 1 97.94 57 THR B CA 1
ATOM 1312 C C . THR B 1 57 ? 19.453 15.492 4.996 1 97.94 57 THR B C 1
ATOM 1314 O O . THR B 1 57 ? 18.938 15.977 3.982 1 97.94 57 THR B O 1
ATOM 1317 N N . ASP B 1 58 ? 20.391 14.562 4.965 1 98 58 ASP B N 1
ATOM 1318 C CA . ASP B 1 58 ? 20.906 14.055 3.695 1 98 58 ASP B CA 1
ATOM 1319 C C . ASP B 1 58 ? 19.797 13.383 2.883 1 98 58 ASP B C 1
ATOM 1321 O O . ASP B 1 58 ? 19.688 13.602 1.674 1 98 58 ASP B O 1
ATOM 1325 N N . TRP B 1 59 ? 19.062 12.539 3.539 1 97.88 59 TRP B N 1
ATOM 1326 C CA . TRP B 1 59 ? 18 11.805 2.85 1 97.88 59 TRP B CA 1
ATOM 1327 C C . TRP B 1 59 ? 16.906 12.75 2.363 1 97.88 59 TRP B C 1
ATOM 1329 O O . TRP B 1 59 ? 16.312 12.523 1.312 1 97.88 59 TRP B O 1
ATOM 1339 N N . ARG B 1 60 ? 16.609 13.75 3.139 1 97.69 60 ARG B N 1
ATOM 1340 C CA . ARG B 1 60 ? 15.664 14.773 2.695 1 97.69 60 ARG B CA 1
ATOM 1341 C C . ARG B 1 60 ? 16.172 15.484 1.449 1 97.69 60 ARG B C 1
ATOM 1343 O O . ARG B 1 60 ? 15.406 15.773 0.529 1 97.69 60 ARG B O 1
ATOM 1350 N N . ALA B 1 61 ? 17.438 15.781 1.433 1 98.31 61 ALA B N 1
ATOM 1351 C CA . ALA B 1 61 ? 18.016 16.406 0.248 1 98.31 61 ALA B CA 1
ATOM 1352 C C . ALA B 1 61 ? 17.859 15.508 -0.979 1 98.31 61 ALA B C 1
ATOM 1354 O O . ALA B 1 61 ? 17.547 16 -2.072 1 98.31 61 ALA B O 1
ATOM 1355 N N . LEU B 1 62 ? 18.047 14.211 -0.815 1 97.94 62 LEU B N 1
ATOM 1356 C CA . LEU B 1 62 ? 17.797 13.258 -1.89 1 97.94 62 LEU B CA 1
ATOM 1357 C C . LEU B 1 62 ? 16.344 13.312 -2.332 1 97.94 62 LEU B C 1
ATOM 1359 O O . LEU B 1 62 ? 16.062 13.398 -3.527 1 97.94 62 LEU B O 1
ATOM 1363 N N . HIS B 1 63 ? 15.469 13.273 -1.384 1 97.81 63 HIS B N 1
ATOM 1364 C CA . HIS B 1 63 ? 14.031 13.336 -1.645 1 97.81 63 HIS B CA 1
ATOM 1365 C C . HIS B 1 63 ? 13.68 14.555 -2.486 1 97.81 63 HIS B C 1
ATOM 1367 O O . HIS B 1 63 ? 12.859 14.469 -3.402 1 97.81 63 HIS B O 1
ATOM 1373 N N . ASP B 1 64 ? 14.305 15.664 -2.219 1 97.25 64 ASP B N 1
ATOM 1374 C CA . ASP B 1 64 ? 13.938 16.938 -2.842 1 97.25 64 ASP B CA 1
ATOM 1375 C C . ASP B 1 64 ? 14.656 17.125 -4.176 1 97.25 64 ASP B C 1
ATOM 1377 O O . ASP B 1 64 ? 14.336 18.031 -4.941 1 97.25 64 ASP B O 1
ATOM 1381 N N . SER B 1 65 ? 15.562 16.219 -4.48 1 98.19 65 SER B N 1
ATOM 1382 C CA . SER B 1 65 ? 16.344 16.344 -5.711 1 98.19 65 SER B CA 1
ATOM 1383 C C . SER B 1 65 ? 15.727 15.523 -6.84 1 98.19 65 SER B C 1
ATOM 1385 O O . SER B 1 65 ? 14.781 14.773 -6.617 1 98.19 65 SER B O 1
ATOM 1387 N N . ALA B 1 66 ? 16.312 15.711 -8.078 1 97.94 66 ALA B N 1
ATOM 1388 C CA . ALA B 1 66 ? 15.867 14.961 -9.258 1 97.94 66 ALA B CA 1
ATOM 1389 C C . ALA B 1 66 ? 16.188 13.477 -9.109 1 97.94 66 ALA B C 1
ATOM 1391 O O . ALA B 1 66 ? 15.578 12.641 -9.773 1 97.94 66 ALA B O 1
ATOM 1392 N N . LEU B 1 67 ? 17.078 13.109 -8.188 1 98.38 67 LEU B N 1
ATOM 1393 C CA . LEU B 1 67 ? 17.469 11.719 -7.984 1 98.38 67 LEU B CA 1
ATOM 1394 C C . LEU B 1 67 ? 16.297 10.906 -7.414 1 98.38 67 LEU B C 1
AT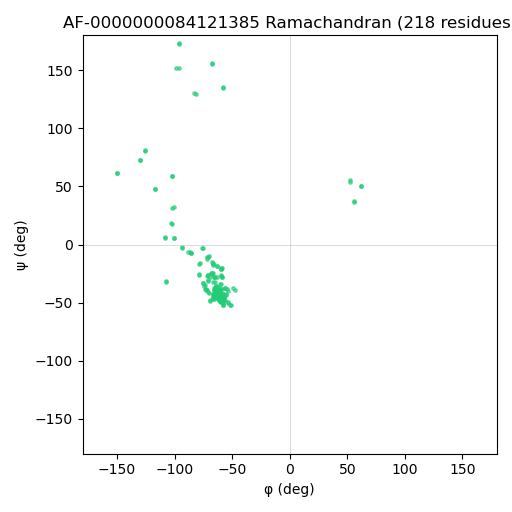OM 1396 O O . LEU B 1 67 ? 16.25 9.688 -7.559 1 98.38 67 LEU B O 1
ATOM 1400 N N . ALA B 1 68 ? 15.414 11.586 -6.762 1 98.44 68 ALA B N 1
ATOM 1401 C CA . ALA B 1 68 ? 14.25 10.891 -6.211 1 98.44 68 ALA B CA 1
ATOM 1402 C C . ALA B 1 68 ? 13.445 10.203 -7.312 1 98.44 68 ALA B C 1
ATOM 1404 O O . ALA B 1 68 ? 12.719 9.242 -7.055 1 98.44 68 ALA B O 1
ATOM 1405 N N . ASN B 1 69 ? 13.594 10.641 -8.578 1 98.44 69 ASN B N 1
ATOM 1406 C CA . ASN B 1 69 ? 12.828 10.078 -9.688 1 98.44 69 ASN B CA 1
ATOM 1407 C C . ASN B 1 69 ? 13.305 8.672 -10.047 1 98.44 69 ASN B C 1
ATOM 1409 O O . ASN B 1 69 ? 12.633 7.949 -10.773 1 98.44 69 ASN B O 1
ATOM 1413 N N . LEU B 1 70 ? 14.492 8.188 -9.523 1 98.25 70 LEU B N 1
ATOM 1414 C CA . LEU B 1 70 ? 14.93 6.801 -9.664 1 98.25 70 LEU B CA 1
ATOM 1415 C C . LEU B 1 70 ? 14.016 5.855 -8.906 1 98.25 70 LEU B C 1
ATOM 1417 O O . LEU B 1 70 ? 14.039 4.645 -9.125 1 98.25 70 LEU B O 1
ATOM 1421 N N . PHE B 1 71 ? 13.258 6.371 -8.062 1 98.25 71 PHE B N 1
ATOM 1422 C CA . PHE B 1 71 ? 12.328 5.605 -7.242 1 98.25 71 PHE B CA 1
ATOM 1423 C C . PHE B 1 71 ? 10.906 5.734 -7.777 1 98.25 71 PHE B C 1
ATOM 1425 O O . PHE B 1 71 ? 10.008 6.184 -7.066 1 98.25 71 PHE B O 1
ATOM 1432 N N . TRP B 1 72 ? 10.758 5.32 -9.008 1 97.88 72 TRP B N 1
ATOM 1433 C CA . TRP B 1 72 ? 9.484 5.289 -9.719 1 97.88 72 TRP B CA 1
ATOM 1434 C C . TRP B 1 72 ? 8.906 6.691 -9.859 1 97.88 72 TRP B C 1
ATOM 1436 O O . TRP B 1 72 ? 7.742 6.93 -9.516 1 97.88 72 TRP B O 1
ATOM 1446 N N . LEU B 1 73 ? 9.734 7.656 -10.352 1 97.81 73 LEU B N 1
ATOM 1447 C CA . LEU B 1 73 ? 9.328 9.031 -10.641 1 97.81 73 LEU B CA 1
ATOM 1448 C C . LEU B 1 73 ? 8.719 9.68 -9.406 1 97.81 73 LEU B C 1
ATOM 1450 O O . LEU B 1 73 ? 7.715 10.398 -9.508 1 97.81 73 LEU B O 1
ATOM 1454 N N . HIS B 1 74 ? 9.258 9.367 -8.273 1 98.25 74 HIS B N 1
ATOM 1455 C CA . HIS B 1 74 ? 8.766 9.828 -6.98 1 98.25 74 HIS B CA 1
ATOM 1456 C C . HIS B 1 74 ? 8.594 11.344 -6.969 1 98.25 74 HIS B C 1
ATOM 1458 O O . HIS B 1 74 ? 7.531 11.852 -6.617 1 98.25 74 HIS B O 1
ATOM 1464 N N . ARG B 1 75 ? 9.547 12.094 -7.332 1 97.81 75 ARG B N 1
ATOM 1465 C CA . ARG B 1 75 ? 9.484 13.555 -7.305 1 97.81 75 ARG B CA 1
ATOM 1466 C C . ARG B 1 75 ? 8.43 14.07 -8.281 1 97.81 75 ARG B C 1
ATOM 1468 O O . ARG B 1 75 ? 7.723 15.031 -7.984 1 97.81 75 ARG B O 1
ATOM 1475 N N . VAL B 1 76 ? 8.398 13.516 -9.477 1 98.06 76 VAL B N 1
ATOM 1476 C CA . VAL B 1 76 ? 7.383 13.906 -10.453 1 98.06 76 VAL B CA 1
ATOM 1477 C C . VAL B 1 76 ? 5.988 13.734 -9.852 1 98.06 76 VAL B C 1
ATOM 1479 O O . VAL B 1 76 ? 5.145 14.625 -9.961 1 98.06 76 VAL B O 1
ATOM 1482 N N . ILE B 1 77 ? 5.766 12.672 -9.188 1 97.88 77 ILE B N 1
ATOM 1483 C CA . ILE B 1 77 ? 4.477 12.375 -8.562 1 97.88 77 ILE B CA 1
ATOM 1484 C C . ILE B 1 77 ? 4.203 13.375 -7.441 1 97.88 77 ILE B C 1
ATOM 1486 O O . ILE B 1 77 ? 3.098 13.914 -7.336 1 97.88 77 ILE B O 1
ATOM 1490 N N . ASP B 1 78 ? 5.188 13.609 -6.652 1 97.38 78 ASP B N 1
ATOM 1491 C CA . ASP B 1 78 ? 5.035 14.578 -5.57 1 97.38 78 ASP B CA 1
ATOM 1492 C C . ASP B 1 78 ? 4.645 15.953 -6.109 1 97.38 78 ASP B C 1
ATOM 1494 O O . ASP B 1 78 ? 3.795 16.641 -5.531 1 97.38 78 ASP B O 1
ATOM 1498 N N . ARG B 1 79 ? 5.238 16.344 -7.117 1 96.94 79 ARG B N 1
ATOM 1499 C CA . ARG B 1 79 ? 4.977 17.672 -7.684 1 96.94 79 ARG B CA 1
ATOM 1500 C C . ARG B 1 79 ? 3.602 17.719 -8.336 1 96.94 79 ARG B C 1
ATOM 1502 O O . ARG B 1 79 ? 2.957 18.766 -8.359 1 96.94 79 ARG B O 1
ATOM 1509 N N . ALA B 1 80 ? 3.152 16.609 -8.852 1 96.75 80 ALA B N 1
ATOM 1510 C CA . ALA B 1 80 ? 1.846 16.531 -9.5 1 96.75 80 ALA B CA 1
ATOM 1511 C C . ALA B 1 80 ? 0.72 16.609 -8.469 1 96.75 80 ALA B C 1
ATOM 1513 O O . ALA B 1 80 ? -0.409 16.984 -8.805 1 96.75 80 ALA B O 1
ATOM 1514 N N . ASP B 1 81 ? 0.906 16.219 -7.262 1 94.69 81 ASP B N 1
ATOM 1515 C CA . ASP B 1 81 ? -0.076 16.25 -6.18 1 94.69 81 ASP B CA 1
ATOM 1516 C C . ASP B 1 81 ? 0.502 16.906 -4.934 1 94.69 81 ASP B C 1
ATOM 1518 O O . ASP B 1 81 ? 0.671 16.266 -3.9 1 94.69 81 ASP B O 1
ATOM 1522 N N . PRO B 1 82 ? 0.676 18.203 -4.953 1 91.25 82 PRO B N 1
ATOM 1523 C CA . PRO B 1 82 ? 1.288 18.906 -3.818 1 91.25 82 PRO B CA 1
ATOM 1524 C C . PRO B 1 82 ? 0.371 18.953 -2.598 1 91.25 82 PRO B C 1
ATOM 1526 O O . PRO B 1 82 ? 0.828 19.266 -1.492 1 91.25 82 PRO B O 1
ATOM 1529 N N . GLY B 1 83 ? -0.922 18.578 -2.715 1 90.62 83 GLY B N 1
ATOM 1530 C CA . GLY B 1 83 ? -1.868 18.703 -1.616 1 90.62 83 GLY B CA 1
ATOM 1531 C C . GLY B 1 83 ? -2.105 17.391 -0.884 1 90.62 83 GLY B C 1
ATOM 1532 O O . GLY B 1 83 ? -2.998 17.297 -0.038 1 90.62 83 GLY B O 1
ATOM 1533 N N . ASP B 1 84 ? -1.34 16.328 -1.248 1 90.38 84 ASP B N 1
ATOM 1534 C CA . ASP B 1 84 ? -1.451 15.039 -0.567 1 90.38 84 ASP B CA 1
ATOM 1535 C C . ASP B 1 84 ? -2.902 14.57 -0.516 1 90.38 84 ASP B C 1
ATOM 1537 O O . ASP B 1 84 ? -3.412 14.227 0.553 1 90.38 84 ASP B O 1
ATOM 1541 N N . ARG B 1 85 ? -3.553 14.477 -1.665 1 91.5 85 ARG B N 1
ATOM 1542 C CA . ARG B 1 85 ? -4.98 14.172 -1.716 1 91.5 85 ARG B CA 1
ATOM 1543 C C . ARG B 1 85 ? -5.223 12.672 -1.618 1 91.5 85 ARG B C 1
ATOM 1545 O O . ARG B 1 85 ? -4.691 11.898 -2.418 1 91.5 85 ARG B O 1
ATOM 1552 N N . VAL B 1 86 ? -6.078 12.289 -0.78 1 91.62 86 VAL B N 1
ATOM 1553 C CA . VAL B 1 86 ? -6.398 10.891 -0.508 1 91.62 86 VAL B CA 1
ATOM 1554 C C . VAL B 1 86 ? -7.055 10.266 -1.735 1 91.62 86 VAL B C 1
ATOM 1556 O O . VAL B 1 86 ? -6.84 9.086 -2.027 1 91.62 86 VAL B O 1
ATOM 1559 N N . VAL B 1 87 ? -7.785 11.055 -2.457 1 93.06 87 VAL B N 1
ATOM 1560 C CA . VAL B 1 87 ? -8.539 10.547 -3.6 1 93.06 87 VAL B CA 1
ATOM 1561 C C . VAL B 1 87 ? -7.582 9.938 -4.621 1 93.06 87 VAL B C 1
ATOM 1563 O O . VAL B 1 87 ? -7.918 8.953 -5.281 1 93.06 87 VAL B O 1
ATOM 1566 N N . TYR B 1 88 ? -6.43 10.453 -4.77 1 94.81 88 TYR B N 1
ATOM 1567 C CA . TYR B 1 88 ? -5.484 9.906 -5.734 1 94.81 88 TYR B CA 1
ATOM 1568 C C . TYR B 1 88 ? -4.938 8.562 -5.266 1 94.81 88 TYR B C 1
ATOM 1570 O O . TYR B 1 88 ? -4.688 7.672 -6.082 1 94.81 88 TYR B O 1
ATOM 1578 N N . SER B 1 89 ? -4.672 8.438 -3.951 1 95.56 89 SER B N 1
ATOM 1579 C CA . SER B 1 89 ? -4.289 7.129 -3.428 1 95.56 89 SER B CA 1
ATOM 1580 C C . SER B 1 89 ? -5.375 6.09 -3.688 1 95.56 89 SER B C 1
ATOM 1582 O O . SER B 1 89 ? -5.086 4.996 -4.176 1 95.56 89 SER B O 1
ATOM 1584 N N . LEU B 1 90 ? -6.613 6.434 -3.404 1 94.5 90 LEU B N 1
ATOM 1585 C CA . LEU B 1 90 ? -7.727 5.516 -3.621 1 94.5 90 LEU B CA 1
ATOM 1586 C C . LEU B 1 90 ? -7.855 5.156 -5.098 1 94.5 90 LEU B C 1
ATOM 1588 O O . LEU B 1 90 ? -8.055 3.99 -5.441 1 94.5 90 LEU B O 1
ATOM 1592 N N . ALA B 1 91 ? -7.762 6.137 -5.957 1 95.5 91 ALA B N 1
ATOM 1593 C CA . ALA B 1 91 ? -7.863 5.906 -7.395 1 95.5 91 ALA B CA 1
ATOM 1594 C C . ALA B 1 91 ? -6.754 4.973 -7.879 1 95.5 91 ALA B C 1
ATOM 1596 O O . ALA B 1 91 ? -7.008 4.035 -8.641 1 95.5 91 ALA B O 1
ATOM 1597 N N . MET B 1 92 ? -5.523 5.191 -7.457 1 97.25 92 MET B N 1
ATOM 1598 C CA . MET B 1 92 ? -4.402 4.363 -7.891 1 97.25 92 MET B CA 1
ATOM 1599 C C . MET B 1 92 ? -4.547 2.936 -7.371 1 97.25 92 MET B C 1
ATOM 1601 O O . MET B 1 92 ? -4.238 1.979 -8.078 1 97.25 92 MET B O 1
ATOM 1605 N N . TRP B 1 93 ? -5.016 2.805 -6.156 1 97.31 93 TRP B N 1
ATOM 1606 C CA . TRP B 1 93 ? -5.16 1.463 -5.602 1 97.31 93 TRP B CA 1
ATOM 1607 C C . TRP B 1 93 ? -6.371 0.755 -6.203 1 97.31 93 TRP B C 1
ATOM 1609 O O . TRP B 1 93 ? -6.383 -0.472 -6.328 1 97.31 93 TRP B O 1
ATOM 1619 N N . GLY B 1 94 ? -7.457 1.485 -6.535 1 97.75 94 GLY B N 1
ATOM 1620 C CA . GLY B 1 94 ? -8.5 0.892 -7.352 1 97.75 94 GLY B CA 1
ATOM 1621 C C . GLY B 1 94 ? -7.996 0.382 -8.688 1 97.75 94 GLY B C 1
ATOM 1622 O O . GLY B 1 94 ? -8.336 -0.729 -9.102 1 97.75 94 GLY B O 1
ATOM 1623 N N . LEU B 1 95 ? -7.246 1.188 -9.344 1 98.62 95 LEU B N 1
ATOM 1624 C CA . LEU B 1 95 ? -6.652 0.778 -10.609 1 98.62 95 LEU B CA 1
ATOM 1625 C C . LEU B 1 95 ? -5.719 -0.412 -10.406 1 98.62 95 LEU B C 1
ATOM 1627 O O . LEU B 1 95 ? -5.707 -1.339 -11.219 1 98.62 95 LEU B O 1
ATOM 1631 N N . PHE B 1 96 ? -4.891 -0.36 -9.352 1 98.75 96 PHE B N 1
ATOM 1632 C CA . PHE B 1 96 ? -4.023 -1.482 -9.023 1 98.75 96 PHE B CA 1
ATOM 1633 C C . PHE B 1 96 ? -4.828 -2.77 -8.883 1 98.75 96 PHE B C 1
ATOM 1635 O O . PHE B 1 96 ? -4.469 -3.799 -9.453 1 98.75 96 PHE B O 1
ATOM 1642 N N . LEU B 1 97 ? -5.891 -2.746 -8.125 1 98.75 97 LEU B N 1
ATOM 1643 C CA . LEU B 1 97 ? -6.754 -3.91 -7.977 1 98.75 97 LEU B CA 1
ATOM 1644 C C . LEU B 1 97 ? -7.277 -4.375 -9.328 1 98.75 97 LEU B C 1
ATOM 1646 O O . LEU B 1 97 ? -7.273 -5.574 -9.625 1 98.75 97 LEU B O 1
ATOM 1650 N N . ALA B 1 98 ? -7.73 -3.488 -10.172 1 98.81 98 ALA B N 1
ATOM 1651 C CA . ALA B 1 98 ? -8.242 -3.836 -11.492 1 98.81 98 ALA B CA 1
ATOM 1652 C C . ALA B 1 98 ? -7.16 -4.492 -12.344 1 98.81 98 ALA B C 1
ATOM 1654 O O . ALA B 1 98 ? -7.422 -5.48 -13.031 1 98.81 98 ALA B O 1
ATOM 1655 N N . VAL B 1 99 ? -5.969 -3.949 -12.289 1 98.81 99 VAL B N 1
ATOM 1656 C CA . VAL B 1 99 ? -4.852 -4.477 -13.07 1 98.81 99 VAL B CA 1
ATOM 1657 C C . VAL B 1 99 ? -4.484 -5.871 -12.562 1 98.81 99 VAL B C 1
ATOM 1659 O O . VAL B 1 99 ? -4.297 -6.797 -13.359 1 98.81 99 VAL B O 1
ATOM 1662 N N . VAL B 1 100 ? -4.367 -6.023 -11.234 1 98.5 100 VAL B N 1
ATOM 1663 C CA . VAL B 1 100 ? -4.07 -7.336 -10.664 1 98.5 100 VAL B CA 1
ATOM 1664 C C . VAL B 1 100 ? -5.152 -8.336 -11.07 1 98.5 100 VAL B C 1
ATOM 1666 O O . VAL B 1 100 ? -4.848 -9.43 -11.547 1 98.5 100 VAL B O 1
ATOM 1669 N N . ALA B 1 101 ? -6.391 -7.969 -10.969 1 98.44 101 ALA B N 1
ATOM 1670 C CA . ALA B 1 101 ? -7.508 -8.844 -11.305 1 98.44 101 ALA B CA 1
ATOM 1671 C C . ALA B 1 101 ? -7.469 -9.234 -12.781 1 98.44 101 ALA B C 1
ATOM 1673 O O . ALA B 1 101 ? -7.602 -10.414 -13.125 1 98.44 101 ALA B O 1
ATOM 1674 N N . SER B 1 102 ? -7.266 -8.266 -13.641 1 98.31 102 SER B N 1
ATOM 1675 C CA . SER B 1 102 ? -7.277 -8.523 -15.078 1 98.31 102 SER B CA 1
ATOM 1676 C C . SER B 1 102 ? -6.113 -9.422 -15.492 1 98.31 102 SER B C 1
ATOM 1678 O O . SER B 1 102 ? -6.277 -10.336 -16.297 1 98.31 102 SER B O 1
ATOM 1680 N N . THR B 1 103 ? -4.926 -9.141 -14.922 1 97.75 103 THR B N 1
ATOM 1681 C CA . THR B 1 103 ? -3.762 -9.93 -15.312 1 97.75 103 THR B CA 1
ATOM 1682 C C . THR B 1 103 ? -3.859 -11.344 -14.766 1 97.75 103 THR B C 1
ATOM 1684 O O . THR B 1 103 ? -3.523 -12.312 -15.461 1 97.75 103 THR B O 1
ATOM 1687 N N . GLU B 1 104 ? -4.309 -11.508 -13.555 1 96.5 104 GLU B N 1
ATOM 1688 C CA . GLU B 1 104 ? -4.469 -12.852 -13.016 1 96.5 104 GLU B CA 1
ATOM 1689 C C . GLU B 1 104 ? -5.543 -13.633 -13.773 1 96.5 104 GLU B C 1
ATOM 1691 O O . GLU B 1 104 ? -5.375 -14.82 -14.055 1 96.5 104 GLU B O 1
ATOM 1696 N N . LEU B 1 105 ? -6.625 -12.977 -14.172 1 96.62 105 LEU B N 1
ATOM 1697 C CA . LEU B 1 105 ? -7.664 -13.602 -14.984 1 96.62 105 LEU B CA 1
ATOM 1698 C C . LEU B 1 105 ? -7.113 -14.016 -16.344 1 96.62 105 LEU B C 1
ATOM 1700 O O . LEU B 1 105 ? -7.371 -15.133 -16.812 1 96.62 105 LEU B O 1
ATOM 1704 N N . ALA B 1 106 ? -6.395 -13.156 -16.938 1 96.75 106 ALA B N 1
ATOM 1705 C CA . ALA B 1 106 ? -5.832 -13.422 -18.266 1 96.75 106 ALA B CA 1
ATOM 1706 C C . ALA B 1 106 ? -4.871 -14.609 -18.219 1 96.75 106 ALA B C 1
ATOM 1708 O O . ALA B 1 106 ? -4.887 -15.461 -19.109 1 96.75 106 ALA B O 1
ATOM 1709 N N . ILE B 1 107 ? -4.023 -14.656 -17.234 1 94.06 107 ILE B N 1
ATOM 1710 C CA . ILE B 1 107 ? -3.062 -15.742 -17.078 1 94.06 107 ILE B CA 1
ATOM 1711 C C . ILE B 1 107 ? -3.807 -17.062 -16.906 1 94.06 107 ILE B C 1
ATOM 1713 O O . ILE B 1 107 ? -3.422 -18.078 -17.484 1 94.06 107 ILE B O 1
ATOM 1717 N N . ARG B 1 108 ? -4.875 -17.047 -16.234 1 91.69 108 ARG B N 1
ATOM 1718 C CA . ARG B 1 108 ? -5.641 -18.266 -15.961 1 91.69 108 ARG B CA 1
ATOM 1719 C C . ARG B 1 108 ? -6.395 -18.719 -17.203 1 91.69 108 ARG B C 1
ATOM 1721 O O . ARG B 1 108 ? -6.578 -19.922 -17.422 1 91.69 108 ARG B O 1
ATOM 1728 N N . ARG B 1 109 ? -6.824 -17.859 -17.906 1 92.56 109 ARG B N 1
ATOM 1729 C CA . ARG B 1 109 ? -7.562 -18.203 -19.125 1 92.56 109 ARG B CA 1
ATOM 1730 C C . ARG B 1 109 ? -6.641 -18.812 -20.172 1 92.56 109 ARG B C 1
ATOM 1732 O O . ARG B 1 109 ? -7.094 -19.531 -21.062 1 92.56 109 ARG B O 1
ATOM 1739 N N . ARG B 1 110 ? -5.422 -18.5 -20.172 1 87.88 110 ARG B N 1
ATOM 1740 C CA . ARG B 1 110 ? -4.449 -19.047 -21.125 1 87.88 110 ARG B CA 1
ATOM 1741 C C . ARG B 1 110 ? -4.027 -20.453 -20.734 1 87.88 110 ARG B C 1
ATOM 1743 O O . ARG B 1 110 ? -3.432 -21.172 -21.531 1 87.88 110 ARG B O 1
ATOM 1750 N N . ARG B 1 111 ? -4.277 -20.922 -19.484 1 75.88 111 ARG B N 1
ATOM 1751 C CA . ARG B 1 111 ? -3.953 -22.281 -19.047 1 75.88 111 ARG B CA 1
ATOM 1752 C C . ARG B 1 111 ? -5.156 -23.203 -19.203 1 75.88 111 ARG B C 1
ATOM 1754 O O . ARG B 1 111 ? -5.004 -24.375 -19.562 1 75.88 111 ARG B O 1
#

pLDDT: mean 96.02, std 3.85, range [75.88, 98.81]

Foldseek 3Di:
DADLLLQLLLQLLVLLVVCLVPPLPDPPSVVSSVVLSCLSCQLVCLVVCPVPVVVSVVSVVCSCDCVSCVSVHNNVVCVVCVPHDVVSSVVSVVVSVVSNVVSVVVVVVVD/DADLLLQLLLQLLVLLVVCLVPPLPDPPSVVSSVVLSVLSCQLVCLVVCPVPVVVSVVSVVCSCDCVSCVSVHNNVVCVVCVPRDVVSSVVSVVVSVVSNVVSVVVVVVVD

Organism: NCBI:txid755307

Secondary structure (DSSP, 8-state):
---HHHHHHHHHHHHHHHHHHH-TT-TTHHHHHHHHHHHHHGGGGGGG-TT-HHHHHHHHHHHHSGGGGGTTSHHHHHHH-TT--HHHHHHHHHHHHHHHHHHHHHHHHH-/---HHHHHHHHHHHHHHHHHHH-TT-TTHHHHHHHHHHHHHGGGGGGG-TT-HHHHHHHHHHHHSGGGGGTTSHHHHHHH-TT--HHHHHHHHHHHHHHHHHHHHHHHHH-

Sequence (222 aa):
MSLWGVHVGVAGIVTVLVLFALAPGHRYRGVVVAASSLWAVLPDFHHALVWFPALQTDWRALHDSALANLFWLHRVIDRADPGDRVVYSLAMWGLFLAVVASTELAIRRRRMSLWGVHVGVAGIVTVLVLFALAPGHRYRGVVVAASSLWAVLPDFHHALVWFPALQTDWRALHDSALANLFWLHRVIDRADPGDRVVYSLAMWGLFLAVVASTELAIRRRR

Nearest PDB structures (foldseek):
  8j9i-assembly1_E6  TM=2.484E-01  e=8.014E+00  Euglena gracilis
  8j9i-assembly1_E6  TM=2.482E-01  e=9.413E+00  Euglena gracilis